Protein AF-A0A383CY43-F1 (afdb_monomer)

Foldseek 3Di:
DPPDDDDPDDDFDWDKDWDDDPQWEIEIEGGQGDDPPDDDDDDDDTHGDPDHDYDYDPDDDRPPPPVQPWDKDKDFLVCVVPDPADLDLQRVQVVPPQKFKQFFPQGRDSGDDQCPSPPTLIFIFGPPFDSLQEFEAESNHTQFDVVRSRRHPDDDGSVQFGMKMWGACDDDPVRVGNGIYIYTYGDDDDPDDDDDDDDDDDDPVNDDDPQDPVNVVVVDQDDPPRDPPPPPDDDDDD

Secondary structure (DSSP, 8-state):
--------SPPSEEEEEEE--TTB-EEEEEEEEE-TT--------PPB-SS--EEEE--------TT---EEEEEEHHHHHHS-S-SSHHHHHTTSTT-EEE--TT---SS-SSSSS-S--PEEE-TT--GGG-EEEETTEE-EEGGGTTEE--PPPGGGEEEEEEEEES--TTSS-SS-EEEEEEPP--SS-----------GGG------HHHHHTT--SSTTSS-----------

Mean predicted aligned error: 14.37 Å

Organism: NCBI:txid408172

Nearest PDB structures (foldseek):
  8p98-assembly1_A  TM=6.845E-01  e=3.145E-03  Bacteroides thetaiotaomicron VPI-5482
  8bmx-assembly1_C  TM=7.333E-01  e=1.279E-02  Bacteroides thetaiotaomicron VPI-5482
  8p97-assembly1_A  TM=6.905E-01  e=1.200E-02  Bacteroides thetaiotaomicron VPI-5482
  8bmx-assembly2_A  TM=7.053E-01  e=1.650E-02  Bacteroides thetaiotaomicron VPI-5482
  6z8u-assembly1_A  TM=6.614E-01  e=1.549E-02  Pseudomonas aeruginosa PAO1

InterPro domains:
  IPR008969 Carboxypeptidase-like, regulatory domain superfamily [SSF49464] (2-66)

pLDDT: mean 73.02, std 14.59, range [26.8, 90.38]

Solvent-accessible surface area (backbone atoms only — not comparable to full-atom values): 15340 Å² total; per-residue (Å²): 129,89,81,82,83,84,86,77,90,74,73,65,44,80,41,70,52,76,47,80,48,96,67,34,25,34,38,38,42,54,80,44,74,41,54,82,93,63,78,84,83,80,89,82,82,78,53,80,31,97,56,96,46,77,48,72,52,88,79,76,79,82,78,73,62,84,83,59,70,50,46,65,50,77,48,46,49,66,55,62,74,73,47,96,61,53,87,47,73,68,58,55,42,59,75,43,87,74,44,46,59,40,42,24,100,88,19,92,58,52,70,58,78,88,64,79,67,58,95,56,31,56,25,40,23,38,95,83,35,49,49,69,27,22,43,39,19,52,74,79,40,78,36,45,33,72,95,56,67,34,32,38,50,87,78,74,61,61,90,51,35,41,38,40,35,40,37,63,40,61,74,58,90,86,51,93,52,87,19,29,40,36,34,37,34,60,56,76,89,63,99,60,93,79,87,87,87,86,87,85,89,84,58,80,90,75,60,83,81,90,79,47,70,71,44,46,78,71,66,54,57,65,56,102,80,68,48,83,77,81,74,82,79,81,83,81,81,131

Structure (mmCIF, N/CA/C/O backbone):
data_AF-A0A383CY43-F1
#
_entry.id   AF-A0A383CY43-F1
#
loop_
_atom_site.group_PDB
_atom_site.id
_atom_site.type_symbol
_atom_site.label_atom_id
_atom_site.label_alt_id
_atom_site.label_comp_id
_atom_site.label_asym_id
_atom_site.label_entity_id
_atom_site.label_seq_id
_atom_site.pdbx_PDB_ins_code
_atom_site.Cartn_x
_atom_site.Cartn_y
_atom_site.Cartn_z
_atom_site.occupancy
_atom_site.B_iso_or_equiv
_atom_site.auth_seq_id
_atom_site.auth_comp_id
_atom_site.auth_asym_id
_atom_site.auth_atom_id
_atom_site.pdbx_PDB_model_num
ATOM 1 N N . GLY A 1 1 ? -28.379 -1.643 28.183 1.00 48.81 1 GLY A N 1
ATOM 2 C CA . GLY A 1 1 ? -28.192 -0.898 26.923 1.00 48.81 1 GLY A CA 1
ATOM 3 C C . GLY A 1 1 ? -27.202 -1.661 26.079 1.00 48.81 1 GLY A C 1
ATOM 4 O O . GLY A 1 1 ? -26.341 -2.302 26.659 1.00 48.81 1 GLY A O 1
ATOM 5 N N . SER A 1 2 ? -27.338 -1.644 24.757 1.00 60.28 2 SER A N 1
ATOM 6 C CA . SER A 1 2 ? -26.561 -2.479 23.827 1.00 60.28 2 SER A CA 1
ATOM 7 C C . SER A 1 2 ? -25.089 -2.078 23.650 1.00 60.28 2 SER A C 1
ATOM 9 O O . SER A 1 2 ? -24.432 -2.664 22.805 1.00 60.28 2 SER A O 1
ATOM 11 N N . GLY A 1 3 ? -24.561 -1.130 24.438 1.00 64.62 3 GLY A N 1
ATOM 12 C CA . GLY A 1 3 ? -23.116 -0.907 24.604 1.00 64.62 3 GLY A CA 1
ATOM 13 C C . GLY A 1 3 ? -22.313 -0.692 23.318 1.00 64.62 3 GLY A C 1
ATOM 14 O O . GLY A 1 3 ? -21.120 -0.961 23.324 1.00 64.62 3 GLY A O 1
ATOM 15 N N . ALA A 1 4 ? -22.947 -0.256 22.228 1.00 75.25 4 ALA A N 1
ATOM 16 C CA . ALA A 1 4 ? -22.281 -0.097 20.945 1.00 75.25 4 ALA A CA 1
ATOM 17 C C . ALA A 1 4 ? -21.373 1.136 20.968 1.00 75.25 4 ALA A C 1
ATOM 19 O O . ALA A 1 4 ? -21.797 2.221 21.375 1.00 75.25 4 ALA A O 1
ATOM 20 N N . TYR A 1 5 ? -20.140 0.958 20.511 1.00 76.94 5 TYR A N 1
ATOM 21 C CA . TYR A 1 5 ? -19.153 2.011 20.339 1.00 76.94 5 TYR A CA 1
ATOM 22 C C . TYR A 1 5 ? -18.580 1.919 18.929 1.00 76.94 5 TYR A C 1
ATOM 24 O O . TYR A 1 5 ? -18.443 0.834 18.371 1.00 76.94 5 TYR A O 1
ATOM 32 N N . GLN A 1 6 ? -18.271 3.073 18.352 1.00 81.81 6 GLN A N 1
ATOM 33 C CA . GLN A 1 6 ? -17.608 3.163 17.064 1.00 81.81 6 GLN A CA 1
ATOM 34 C C . GLN A 1 6 ? -16.583 4.281 17.158 1.00 81.81 6 GLN A C 1
ATOM 36 O O . GLN A 1 6 ? -16.921 5.415 17.498 1.00 81.81 6 GLN A O 1
ATOM 41 N N . ILE A 1 7 ? -15.333 3.937 16.883 1.00 80.44 7 ILE A N 1
ATOM 42 C CA . ILE A 1 7 ? -14.250 4.893 16.711 1.00 80.44 7 ILE A CA 1
ATOM 43 C C . ILE A 1 7 ? -13.897 4.818 15.232 1.00 80.44 7 ILE A C 1
ATOM 45 O O . ILE A 1 7 ? -13.669 3.730 14.709 1.00 80.44 7 ILE A O 1
ATOM 49 N N . ILE A 1 8 ? -13.960 5.954 14.547 1.00 81.69 8 ILE A N 1
ATOM 50 C CA . ILE A 1 8 ? -13.695 6.057 13.110 1.00 81.69 8 ILE A CA 1
ATOM 51 C C . ILE A 1 8 ? -12.410 6.844 12.889 1.00 81.69 8 ILE A C 1
ATOM 53 O O . ILE A 1 8 ? -12.055 7.664 13.735 1.00 81.69 8 ILE A O 1
ATOM 57 N N . ALA A 1 9 ? -11.769 6.618 11.741 1.00 76.06 9 ALA A N 1
ATOM 58 C CA . ALA A 1 9 ? -10.542 7.307 11.339 1.00 76.06 9 ALA A CA 1
ATOM 59 C C . ALA A 1 9 ? -9.405 7.166 12.368 1.00 76.06 9 ALA A C 1
ATOM 61 O O . ALA A 1 9 ? -8.778 8.150 12.748 1.00 76.06 9 ALA A O 1
ATOM 62 N N . LEU A 1 10 ? -9.179 5.936 12.848 1.00 80.81 10 LEU A N 1
ATOM 63 C CA . LEU A 1 10 ? -7.944 5.613 13.557 1.00 80.81 10 LEU A CA 1
ATOM 64 C C . LEU A 1 10 ? -6.810 5.470 12.546 1.00 80.81 10 LEU A C 1
ATOM 66 O O . LEU A 1 10 ? -6.983 4.851 11.495 1.00 80.81 10 LEU A O 1
ATOM 70 N N . GLU A 1 11 ? -5.675 6.047 12.901 1.00 78.62 11 GLU A N 1
ATOM 71 C CA . GLU A 1 11 ? -4.423 5.939 12.166 1.00 78.62 11 GLU A CA 1
ATOM 72 C C . GLU A 1 11 ? -3.886 4.496 12.296 1.00 78.62 11 GLU A C 1
ATOM 74 O O . GLU A 1 11 ? -4.243 3.785 13.242 1.00 78.62 11 GLU A O 1
ATOM 79 N N . PRO A 1 12 ? -3.067 3.992 11.360 1.00 81.50 12 PRO A N 1
ATOM 80 C CA . PRO A 1 12 ? -2.481 2.669 11.522 1.00 81.50 12 PRO A CA 1
ATOM 81 C C . PRO A 1 12 ? -1.462 2.624 12.664 1.00 81.50 12 PRO A C 1
ATOM 83 O O . PRO A 1 12 ? -0.552 3.453 12.744 1.00 81.50 12 PRO A O 1
ATOM 86 N N . GLY A 1 13 ? -1.573 1.624 13.535 1.00 82.31 13 GLY A N 1
ATOM 87 C CA . GLY A 1 13 ? -0.685 1.469 14.683 1.00 82.31 13 GLY A CA 1
ATOM 88 C C . GLY A 1 13 ? -1.209 0.515 15.752 1.00 82.31 13 GLY A C 1
ATOM 89 O O . GLY A 1 13 ? -2.261 -0.108 15.604 1.00 82.31 13 GLY A O 1
ATOM 90 N N . ASP A 1 14 ? -0.457 0.408 16.848 1.00 83.56 14 ASP A N 1
ATOM 91 C CA . ASP A 1 14 ? -0.823 -0.397 18.013 1.00 83.56 14 ASP A CA 1
ATOM 92 C C . ASP A 1 14 ? -1.613 0.428 19.031 1.00 83.56 14 ASP A C 1
ATOM 94 O O . ASP A 1 14 ? -1.118 1.402 19.604 1.00 83.56 14 ASP A O 1
ATOM 98 N N . TYR A 1 15 ? -2.836 -0.010 19.312 1.00 84.19 15 TYR A N 1
ATOM 99 C CA . TYR A 1 15 ? -3.737 0.641 20.252 1.00 84.19 15 TYR A CA 1
ATOM 100 C C . TYR A 1 15 ? -3.996 -0.217 21.490 1.00 84.19 15 TYR A C 1
ATOM 102 O O . TYR A 1 15 ? -4.002 -1.454 21.460 1.00 84.19 15 TYR A O 1
ATOM 110 N N . SER A 1 16 ? -4.278 0.468 22.599 1.00 85.88 16 SER A N 1
ATOM 111 C CA . SER A 1 16 ? -4.900 -0.121 23.778 1.00 85.88 16 SER A CA 1
ATOM 112 C C . SER A 1 16 ? -6.250 0.540 24.044 1.00 85.88 16 SER A C 1
ATOM 114 O O . SER A 1 16 ? -6.405 1.758 23.946 1.00 85.88 16 SER A O 1
ATOM 116 N N . ILE A 1 17 ? -7.255 -0.271 24.369 1.00 86.62 17 ILE A N 1
ATOM 117 C CA . ILE A 1 17 ? -8.602 0.199 24.690 1.00 86.62 17 ILE A CA 1
ATOM 118 C C . ILE A 1 17 ? -8.902 -0.144 26.142 1.00 86.62 17 ILE A C 1
ATOM 120 O O . ILE A 1 17 ? -8.785 -1.295 26.565 1.00 86.62 17 ILE A O 1
ATOM 124 N N . THR A 1 18 ? -9.312 0.867 26.904 1.00 86.88 18 THR A N 1
ATOM 125 C CA . THR A 1 18 ? -9.709 0.721 28.306 1.00 86.88 18 THR A CA 1
ATOM 126 C C . THR A 1 18 ? -11.214 0.905 28.446 1.00 86.88 18 THR A C 1
ATOM 128 O O . THR A 1 18 ? -11.756 1.951 28.097 1.00 86.88 18 THR A O 1
ATOM 131 N N . PHE A 1 19 ? -11.885 -0.102 28.997 1.00 85.06 19 PHE A N 1
ATOM 132 C CA . PHE A 1 19 ? -13.316 -0.099 29.269 1.00 85.06 19 PHE A CA 1
ATOM 133 C C . PHE A 1 19 ? -13.557 0.052 30.770 1.00 85.06 19 PHE A C 1
ATOM 135 O O . PHE A 1 19 ? -13.062 -0.747 31.567 1.00 85.06 19 PHE A O 1
ATOM 142 N N . THR A 1 20 ? -14.344 1.057 31.155 1.00 83.31 20 THR A N 1
ATOM 143 C CA . THR A 1 20 ? -14.709 1.328 32.551 1.00 83.31 20 THR A CA 1
ATOM 144 C C . THR A 1 20 ? -16.218 1.502 32.689 1.00 83.31 20 THR A C 1
ATOM 146 O O . THR A 1 20 ? -16.865 2.178 31.888 1.00 83.31 20 THR A O 1
ATOM 149 N N . LEU A 1 21 ? -16.801 0.881 33.716 1.00 82.69 21 LEU A N 1
ATOM 150 C CA . LEU A 1 21 ? -18.209 1.048 34.065 1.00 82.69 21 LEU A CA 1
ATOM 151 C C . LEU A 1 21 ? -18.375 0.894 35.586 1.00 82.69 21 LEU A C 1
ATOM 153 O O . LEU A 1 21 ? -17.950 -0.126 36.126 1.00 82.69 21 LEU A O 1
ATOM 157 N N . PRO A 1 22 ? -18.991 1.854 36.303 1.00 80.62 22 PRO A N 1
ATOM 158 C CA . PRO A 1 22 ? -19.181 1.732 37.747 1.00 80.62 22 PRO A CA 1
ATOM 159 C C . PRO A 1 22 ? -19.925 0.445 38.137 1.00 80.62 22 PRO A C 1
ATOM 161 O O . PRO A 1 22 ? -20.967 0.126 37.563 1.00 80.62 22 PRO A O 1
ATOM 164 N N . GLY A 1 23 ? -19.397 -0.283 39.127 1.00 80.50 23 GLY A N 1
ATOM 165 C CA . GLY A 1 23 ? -19.910 -1.597 39.549 1.00 80.50 23 GLY A CA 1
ATOM 166 C C . GLY A 1 23 ? -19.381 -2.790 38.736 1.00 80.50 23 GLY A C 1
ATOM 167 O O . GLY A 1 23 ? -19.779 -3.927 38.990 1.00 80.50 23 GLY A O 1
ATOM 168 N N . PHE A 1 24 ? -18.487 -2.545 37.777 1.00 84.31 24 PHE A N 1
ATOM 169 C CA . PHE A 1 24 ? -17.784 -3.555 36.989 1.00 84.31 24 PHE A CA 1
ATOM 170 C C . PHE A 1 24 ? -16.269 -3.354 37.098 1.00 84.31 24 PHE A C 1
ATOM 172 O O . PHE A 1 24 ? -15.799 -2.260 37.412 1.00 84.31 24 PHE A O 1
ATOM 179 N N . ASN A 1 25 ? -15.509 -4.411 36.817 1.00 82.56 25 ASN A N 1
ATOM 180 C CA . ASN A 1 25 ? -14.054 -4.335 36.722 1.00 82.56 25 ASN A CA 1
ATOM 181 C C . ASN A 1 25 ? -13.624 -3.520 35.496 1.00 82.56 25 ASN A C 1
ATOM 183 O O . ASN A 1 25 ? -14.247 -3.607 34.433 1.00 82.56 25 ASN A O 1
ATOM 187 N N . THR A 1 26 ? -12.524 -2.777 35.633 1.00 83.00 26 THR A N 1
ATOM 188 C CA . THR A 1 26 ? -11.862 -2.122 34.499 1.00 83.00 26 THR A CA 1
ATOM 189 C C . THR A 1 26 ? -11.199 -3.186 33.636 1.00 83.00 26 THR A C 1
ATOM 191 O O . THR A 1 26 ? -10.439 -4.014 34.142 1.00 83.00 26 THR A O 1
ATOM 194 N N . LEU A 1 27 ? -11.458 -3.156 32.332 1.00 82.12 27 LEU A N 1
ATOM 195 C CA . LEU A 1 27 ? -10.834 -4.062 31.372 1.00 82.12 27 LEU A CA 1
ATOM 196 C C . LEU A 1 27 ? -9.929 -3.268 30.437 1.00 82.12 27 LEU A C 1
ATOM 198 O O . LEU A 1 27 ? -10.390 -2.343 29.772 1.00 82.12 27 LEU A O 1
ATOM 202 N N . VAL A 1 28 ? -8.655 -3.647 30.375 1.00 84.81 28 VAL A N 1
ATOM 203 C CA . VAL A 1 28 ? -7.687 -3.083 29.430 1.00 84.81 28 VAL A CA 1
ATOM 204 C C . VAL A 1 28 ? -7.364 -4.149 28.391 1.00 84.81 28 VAL A C 1
ATOM 206 O O . VAL A 1 28 ? -6.915 -5.249 28.726 1.00 84.81 28 VAL A O 1
ATOM 209 N N . ARG A 1 29 ? -7.609 -3.824 27.122 1.00 81.31 29 ARG A N 1
ATOM 210 C CA . ARG A 1 29 ? -7.226 -4.644 25.975 1.00 81.31 29 ARG A CA 1
ATOM 211 C C . ARG A 1 29 ? -6.058 -3.971 25.272 1.00 81.31 29 ARG A C 1
ATOM 213 O O . ARG A 1 29 ? -6.214 -2.870 24.758 1.00 81.31 29 ARG A O 1
ATOM 220 N N . GLU A 1 30 ? -4.908 -4.626 25.274 1.00 83.81 30 GLU A N 1
ATOM 221 C CA . GLU A 1 30 ? -3.677 -4.149 24.633 1.00 83.81 30 GLU A CA 1
ATOM 222 C C . GLU A 1 30 ? -3.398 -4.943 23.348 1.00 83.81 30 GLU A C 1
ATOM 224 O O . GLU A 1 30 ? -4.010 -5.990 23.120 1.00 83.81 30 GLU A O 1
ATOM 229 N N . GLY A 1 31 ? -2.474 -4.451 22.517 1.00 78.00 31 GLY A N 1
ATOM 230 C CA . GLY A 1 31 ? -2.017 -5.151 21.310 1.00 78.00 31 GLY A CA 1
ATOM 231 C C . GLY A 1 31 ? -3.047 -5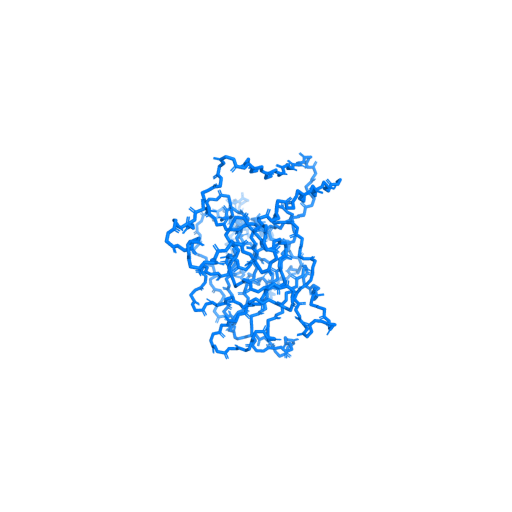.180 20.181 1.00 78.00 31 GLY A C 1
ATOM 232 O O . GLY A 1 31 ? -3.124 -6.158 19.440 1.00 78.00 31 GLY A O 1
ATOM 233 N N . ILE A 1 32 ? -3.888 -4.150 20.079 1.00 79.44 32 ILE A N 1
ATOM 234 C CA . ILE A 1 32 ? -4.835 -4.018 18.973 1.00 79.44 32 ILE A CA 1
ATOM 235 C C . ILE A 1 32 ? -4.104 -3.322 17.829 1.00 79.44 32 ILE A C 1
ATOM 237 O O . ILE A 1 32 ? -4.019 -2.097 17.811 1.00 79.44 32 ILE A O 1
ATOM 241 N N . GLN A 1 33 ? -3.586 -4.109 16.891 1.00 78.12 33 GLN A N 1
ATOM 242 C CA . GLN A 1 33 ? -2.995 -3.581 15.669 1.00 78.12 33 GLN A CA 1
ATOM 243 C C . GLN A 1 33 ? -4.112 -3.158 14.707 1.00 78.12 33 GLN A C 1
ATOM 245 O O . GLN A 1 33 ? -4.947 -3.975 14.310 1.00 78.12 33 GLN A O 1
ATOM 250 N N . ILE A 1 34 ? -4.142 -1.876 14.360 1.00 80.75 34 ILE A N 1
ATOM 251 C CA . ILE A 1 34 ? -5.032 -1.301 13.352 1.00 80.75 34 ILE A CA 1
ATOM 252 C C . ILE A 1 34 ? -4.199 -1.029 12.102 1.00 80.75 34 ILE A C 1
ATOM 254 O O . ILE A 1 34 ? -3.165 -0.377 12.189 1.00 80.75 34 ILE A O 1
ATOM 258 N N . SER A 1 35 ? -4.649 -1.528 10.953 1.00 77.44 35 SER A N 1
ATOM 259 C CA . SER A 1 35 ? -4.054 -1.249 9.639 1.00 77.44 35 SER A CA 1
ATOM 260 C C . SER A 1 35 ? -4.931 -0.283 8.844 1.00 77.44 35 SER A C 1
ATOM 262 O O . SER A 1 35 ? -6.137 -0.183 9.098 1.00 77.44 35 SER A O 1
ATOM 264 N N . GLY A 1 36 ? -4.349 0.402 7.857 1.00 68.94 36 GLY A N 1
ATOM 265 C CA . GLY A 1 36 ? -5.060 1.364 7.012 1.00 68.94 36 GLY A CA 1
ATOM 266 C C . GLY A 1 36 ? -6.315 0.772 6.363 1.00 68.94 36 GLY A C 1
ATOM 267 O O . GLY A 1 36 ? -6.235 -0.167 5.579 1.00 68.94 36 GLY A O 1
ATOM 268 N N . GLY A 1 37 ? -7.489 1.322 6.691 1.00 63.97 37 GLY A N 1
ATOM 269 C CA . GLY A 1 37 ? -8.777 0.891 6.127 1.00 63.97 37 GLY A CA 1
ATOM 270 C C . GLY A 1 37 ? -9.410 -0.354 6.768 1.00 63.97 37 GLY A C 1
ATOM 271 O O . GLY A 1 37 ? -10.504 -0.746 6.360 1.00 63.97 37 GLY A O 1
ATOM 272 N N . ALA A 1 38 ? -8.788 -0.959 7.786 1.00 65.88 38 ALA A N 1
ATOM 273 C CA . ALA A 1 38 ? -9.348 -2.110 8.493 1.00 65.88 38 ALA A CA 1
ATOM 274 C C . ALA A 1 38 ? -10.374 -1.693 9.566 1.00 65.88 38 ALA A C 1
ATOM 276 O O . ALA A 1 38 ? -10.190 -0.714 10.288 1.00 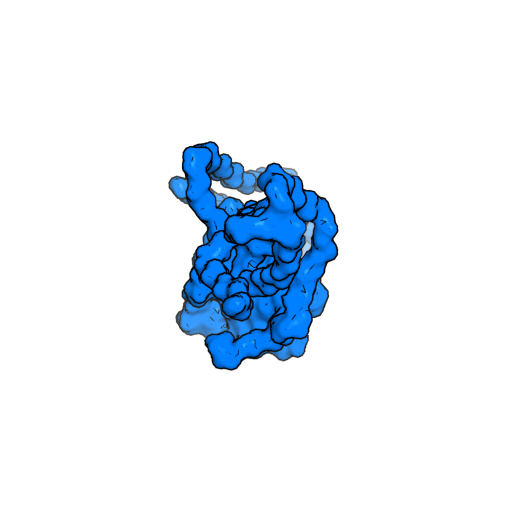65.88 38 ALA A O 1
ATOM 277 N N . THR A 1 39 ? -11.448 -2.475 9.720 1.00 69.94 39 THR A N 1
ATOM 278 C CA . THR A 1 39 ? -12.394 -2.335 10.840 1.00 69.94 39 THR A CA 1
ATOM 279 C C . THR A 1 39 ? -12.146 -3.443 11.858 1.00 69.94 39 THR A C 1
ATOM 281 O O . THR A 1 39 ? -12.385 -4.615 11.586 1.00 69.94 39 THR A O 1
ATOM 284 N N . ALA A 1 40 ? -11.689 -3.082 13.058 1.00 71.69 40 ALA A N 1
ATOM 285 C CA . ALA A 1 40 ? -11.516 -4.035 14.149 1.00 71.69 40 ALA A CA 1
ATOM 286 C C . ALA A 1 40 ? -12.787 -4.112 15.008 1.00 71.69 40 ALA A C 1
ATOM 288 O O . ALA A 1 40 ? -13.086 -3.207 15.788 1.00 71.69 40 ALA A O 1
ATOM 289 N N . ASN A 1 41 ? -13.519 -5.222 14.903 1.00 77.38 41 ASN A N 1
ATOM 290 C CA . ASN A 1 41 ? -14.638 -5.505 15.799 1.00 77.38 41 ASN A CA 1
ATOM 291 C C . ASN A 1 41 ? -14.119 -6.107 17.107 1.00 77.38 41 ASN A C 1
ATOM 293 O O . ASN A 1 41 ? -13.469 -7.153 17.125 1.00 77.38 41 ASN A O 1
ATOM 297 N N . ILE A 1 42 ? -14.394 -5.433 18.220 1.00 75.56 42 ILE A N 1
ATOM 298 C CA . ILE A 1 42 ? -13.930 -5.844 19.541 1.00 75.56 42 ILE A CA 1
ATOM 299 C C . ILE A 1 42 ? -15.159 -6.081 20.411 1.00 75.56 42 ILE A C 1
ATOM 301 O O . ILE A 1 42 ? -15.782 -5.155 20.915 1.00 75.56 42 ILE A O 1
ATOM 305 N N . ASP A 1 43 ? -15.507 -7.341 20.627 1.00 78.06 43 ASP A N 1
ATOM 306 C CA . ASP A 1 43 ? -16.529 -7.686 21.609 1.00 78.06 43 ASP A CA 1
ATOM 307 C C . ASP A 1 43 ? -15.879 -7.839 22.987 1.00 78.06 43 ASP A C 1
ATOM 309 O O . ASP A 1 43 ? -14.866 -8.530 23.144 1.00 78.06 43 ASP A O 1
ATOM 313 N N . ILE A 1 44 ? -16.451 -7.175 23.994 1.00 75.50 44 ILE A N 1
ATOM 314 C CA . ILE A 1 44 ? -15.989 -7.253 25.383 1.00 75.50 44 ILE A CA 1
ATOM 315 C C . ILE A 1 44 ? -17.143 -7.542 26.332 1.00 75.50 44 ILE A C 1
ATOM 317 O O . ILE A 1 44 ? -18.253 -7.031 26.183 1.00 75.50 44 ILE A O 1
ATOM 321 N N . GLN A 1 45 ? -16.852 -8.345 27.353 1.00 78.19 45 GLN A N 1
ATOM 322 C CA . GLN A 1 45 ? -17.771 -8.634 28.441 1.00 78.19 45 GLN A CA 1
ATOM 323 C C . GLN A 1 45 ? -17.133 -8.197 29.757 1.00 78.19 45 GLN A C 1
ATOM 325 O O . GLN A 1 45 ? -16.139 -8.770 30.198 1.00 78.19 45 GLN A O 1
ATOM 330 N N . LEU A 1 46 ? -17.698 -7.158 30.374 1.00 78.44 46 LEU A N 1
ATOM 331 C CA . LEU A 1 46 ? -17.229 -6.671 31.667 1.00 78.44 46 LEU A CA 1
ATOM 332 C C . LEU A 1 46 ? -17.713 -7.601 32.785 1.00 78.44 46 LEU A C 1
ATOM 334 O O . LEU A 1 46 ? -18.907 -7.885 32.901 1.00 78.44 46 LEU A O 1
ATOM 338 N N . GLY A 1 47 ? -16.783 -8.057 33.623 1.00 76.38 47 GLY A N 1
ATOM 339 C CA . GLY A 1 47 ? -17.099 -8.787 34.848 1.00 76.38 47 GLY A CA 1
ATOM 340 C C . GLY A 1 47 ? -17.617 -7.842 35.932 1.00 76.38 47 GLY A C 1
ATOM 341 O O . GLY A 1 47 ? -17.091 -6.743 36.101 1.00 76.38 47 GLY A O 1
ATOM 342 N N . VAL A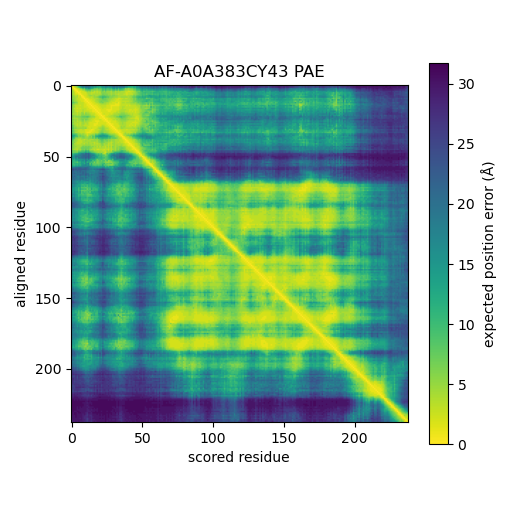 1 48 ? -18.647 -8.259 36.671 1.00 77.75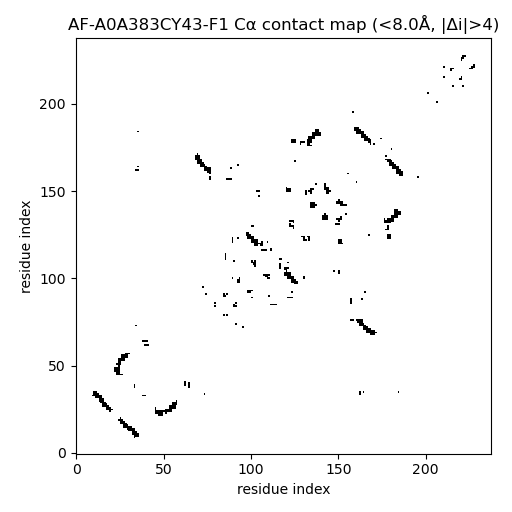 48 VAL A N 1
ATOM 343 C CA . VAL A 1 48 ? -19.143 -7.512 37.839 1.00 77.75 48 VAL A CA 1
ATOM 344 C C . VAL A 1 48 ? -18.095 -7.591 38.948 1.00 77.75 48 VAL A C 1
ATOM 346 O O . VAL A 1 48 ? -17.659 -8.686 39.300 1.00 77.75 48 VAL A O 1
ATOM 349 N N . GLY A 1 49 ? -17.711 -6.442 39.500 1.00 66.62 49 GLY A N 1
ATOM 350 C CA . GLY A 1 49 ? -16.627 -6.326 40.471 1.00 66.62 49 GLY A CA 1
ATOM 351 C C . GLY A 1 49 ? -17.011 -5.446 41.649 1.00 66.62 49 GLY A C 1
ATOM 352 O O . GLY A 1 49 ? -17.552 -4.358 41.465 1.00 66.62 49 GLY A O 1
ATOM 353 N N . SER A 1 50 ? -16.753 -5.913 42.872 1.00 59.03 50 SER A N 1
ATOM 354 C CA . SER A 1 50 ? -17.019 -5.150 44.102 1.00 59.03 50 SER A CA 1
ATOM 355 C C . SER A 1 50 ? -15.857 -4.243 44.530 1.00 59.03 50 SER A C 1
ATOM 357 O O . SER A 1 50 ? -16.008 -3.475 45.477 1.00 59.03 50 SER A O 1
ATOM 359 N N . VAL A 1 51 ? -14.699 -4.357 43.875 1.00 58.22 51 VAL A N 1
ATOM 360 C CA . VAL A 1 51 ? -13.451 -3.626 44.149 1.00 58.22 51 VAL A CA 1
ATOM 361 C C . VAL A 1 51 ? -12.830 -3.260 42.798 1.00 58.22 51 VAL A C 1
ATOM 363 O O . VAL A 1 51 ? -12.948 -4.049 41.866 1.00 58.22 51 VAL A O 1
ATOM 366 N N . GLU A 1 52 ? -12.211 -2.079 42.677 1.00 57.47 52 GLU A N 1
ATOM 367 C CA . GLU A 1 52 ? -11.485 -1.651 41.469 1.00 57.47 52 GLU A CA 1
ATOM 368 C C . GLU A 1 52 ? -10.313 -2.604 41.181 1.00 57.47 52 GLU A C 1
ATOM 370 O O . GLU A 1 52 ? -9.194 -2.402 41.648 1.00 57.47 52 GLU A O 1
ATOM 375 N N . GLU A 1 53 ? -10.573 -3.676 40.439 1.00 57.00 53 GLU A N 1
ATOM 376 C CA . GLU A 1 53 ? -9.555 -4.589 39.936 1.00 57.00 53 GLU A CA 1
ATOM 377 C C . GLU A 1 53 ? -9.437 -4.397 38.421 1.00 57.00 53 GLU A C 1
ATOM 379 O O . GLU A 1 53 ? -10.422 -4.496 37.683 1.00 57.00 53 GLU A O 1
ATOM 384 N N . THR A 1 54 ? -8.229 -4.066 37.961 1.00 59.53 54 THR A N 1
ATOM 385 C CA . THR A 1 54 ? -7.922 -3.899 36.538 1.00 59.53 54 THR A CA 1
ATOM 386 C C . THR A 1 54 ? -7.493 -5.240 35.964 1.00 59.53 54 THR A C 1
ATOM 388 O O . THR A 1 54 ? -6.475 -5.797 36.375 1.00 59.53 54 THR A O 1
ATOM 391 N N . VAL A 1 55 ? -8.249 -5.746 34.992 1.00 63.56 55 VAL A N 1
ATOM 392 C CA . VAL A 1 55 ? -7.902 -6.963 34.255 1.00 63.56 55 VAL A CA 1
ATOM 393 C C . VAL A 1 55 ? -7.288 -6.565 32.916 1.00 63.56 55 VAL A C 1
ATOM 395 O O . VAL A 1 55 ? -7.983 -6.052 32.038 1.00 63.56 55 VAL A O 1
ATOM 398 N N . THR A 1 56 ? -5.988 -6.816 32.757 1.00 62.56 56 THR A N 1
ATOM 399 C CA . THR A 1 56 ? -5.285 -6.671 31.474 1.00 62.56 56 THR A CA 1
ATOM 400 C C . THR A 1 56 ? -5.291 -8.006 30.738 1.00 62.56 56 THR A C 1
ATOM 402 O O . THR A 1 56 ? -4.798 -9.008 31.258 1.00 62.56 56 THR A O 1
ATOM 405 N N . VAL A 1 57 ? -5.842 -8.032 29.524 1.00 58.25 57 VAL A N 1
ATOM 406 C CA . VAL A 1 57 ? -5.824 -9.221 28.659 1.00 58.25 57 VAL A CA 1
ATOM 407 C C . VAL A 1 57 ? -4.698 -9.060 27.640 1.00 58.25 57 VAL A C 1
ATOM 409 O O . VAL A 1 57 ? -4.856 -8.345 26.656 1.00 58.25 57 VAL A O 1
ATOM 412 N N . SER A 1 58 ? -3.561 -9.721 27.876 1.00 52.12 58 SER A N 1
ATOM 413 C CA . SER A 1 58 ? -2.339 -9.615 27.056 1.00 52.12 58 SER A CA 1
ATOM 414 C C . SER A 1 58 ? -2.186 -10.708 25.987 1.00 52.12 58 SER A C 1
ATOM 416 O O . SER A 1 58 ? -1.098 -10.925 25.461 1.00 52.12 58 SER A O 1
ATOM 418 N N . GLY A 1 59 ? -3.258 -11.423 25.645 1.00 48.16 59 GLY A N 1
ATOM 419 C CA . GLY A 1 59 ? -3.188 -12.485 24.644 1.00 48.16 59 GLY A CA 1
ATOM 420 C C . GLY A 1 59 ? -4.557 -12.849 24.100 1.00 48.16 59 GLY A C 1
ATOM 421 O O . GLY A 1 59 ? -5.281 -13.631 24.709 1.00 48.16 59 GLY A O 1
ATOM 422 N N . ALA A 1 60 ? -4.908 -12.304 22.941 1.00 50.84 60 ALA A N 1
ATOM 423 C CA . ALA A 1 60 ? -6.036 -12.780 22.155 1.00 50.84 60 ALA A CA 1
ATOM 424 C C . ALA A 1 60 ? -5.576 -13.010 20.714 1.00 50.84 60 ALA A C 1
ATOM 426 O O . ALA A 1 60 ? -4.812 -12.216 20.171 1.00 50.84 60 ALA A O 1
ATOM 427 N N . ALA A 1 61 ? -6.030 -14.119 20.124 1.00 42.81 61 ALA A N 1
ATOM 428 C CA . ALA A 1 61 ? -5.840 -14.411 18.709 1.00 42.81 61 ALA A CA 1
ATOM 429 C C . ALA A 1 61 ? -6.338 -13.226 17.861 1.00 42.81 61 ALA A C 1
ATOM 431 O O . ALA A 1 61 ? -7.337 -12.609 18.252 1.00 42.81 61 ALA A O 1
ATOM 432 N N . PRO A 1 62 ? -5.669 -12.902 16.738 1.00 48.53 62 PRO A N 1
ATOM 433 C CA . PRO A 1 62 ? -6.081 -11.800 15.879 1.00 48.53 62 PRO A CA 1
ATOM 434 C C . PRO A 1 62 ? -7.559 -11.977 15.533 1.00 48.53 62 PRO A C 1
ATOM 436 O O . PRO A 1 62 ? -7.975 -13.062 15.115 1.00 48.53 62 PRO A O 1
ATOM 439 N N . THR A 1 63 ? -8.367 -10.941 15.766 1.00 48.91 63 THR A N 1
ATOM 440 C CA . THR A 1 63 ? -9.769 -10.956 15.356 1.00 48.91 63 THR A CA 1
ATOM 441 C C . THR A 1 63 ? -9.778 -10.876 13.835 1.00 48.91 63 THR A C 1
ATOM 443 O O . THR A 1 63 ? -9.761 -9.791 13.266 1.00 48.91 63 THR A O 1
ATOM 446 N N . ILE A 1 64 ? -9.716 -12.027 13.168 1.00 45.06 64 ILE A N 1
ATOM 447 C CA . ILE A 1 64 ? -9.878 -12.099 11.719 1.00 45.06 64 ILE A CA 1
ATOM 448 C C . ILE A 1 64 ? -11.292 -11.601 11.425 1.00 45.06 64 ILE A C 1
ATOM 450 O O . ILE A 1 64 ? -12.271 -12.191 11.892 1.00 45.06 64 ILE A O 1
ATOM 454 N N . ASP A 1 65 ? -11.392 -10.501 10.685 1.00 48.94 65 ASP A N 1
ATOM 455 C CA . ASP A 1 65 ? -12.666 -9.993 10.203 1.00 48.94 65 ASP A CA 1
ATOM 456 C C . ASP A 1 65 ? -13.221 -10.956 9.143 1.00 48.94 65 ASP A C 1
ATOM 458 O O . ASP A 1 65 ? -12.871 -10.911 7.970 1.00 48.94 65 ASP A O 1
ATOM 462 N N . VAL A 1 66 ? -14.081 -11.877 9.580 1.00 51.09 66 VAL A N 1
ATOM 463 C CA . VAL A 1 66 ? -14.790 -12.836 8.716 1.00 51.09 66 VAL A CA 1
ATOM 464 C C . VAL A 1 66 ? -15.957 -12.209 7.944 1.00 51.09 66 VAL A C 1
ATOM 466 O O . VAL A 1 66 ? -16.609 -12.910 7.170 1.00 51.09 66 VAL A O 1
ATOM 469 N N . GLN A 1 67 ? -16.262 -10.922 8.149 1.00 54.59 67 GLN A N 1
ATOM 470 C CA . GLN A 1 67 ? -17.306 -10.219 7.396 1.00 54.59 67 GLN A CA 1
ATOM 471 C C . GLN A 1 67 ? -16.755 -9.517 6.156 1.00 54.59 67 GLN A C 1
ATOM 473 O O . GLN A 1 67 ? -17.524 -9.230 5.235 1.00 54.59 67 GLN A O 1
ATOM 478 N N . ASN A 1 68 ? -15.445 -9.273 6.106 1.00 63.12 68 ASN A N 1
ATOM 479 C CA . ASN A 1 68 ? -14.826 -8.624 4.968 1.00 63.12 68 ASN A CA 1
ATOM 480 C C . ASN A 1 68 ? -14.554 -9.643 3.853 1.00 63.12 68 ASN A C 1
ATOM 482 O O . ASN A 1 68 ? -13.816 -10.611 4.021 1.00 63.12 68 ASN A O 1
ATOM 486 N N . ILE A 1 69 ? -15.210 -9.448 2.709 1.00 72.38 69 ILE A N 1
ATOM 487 C CA . ILE A 1 69 ? -15.047 -10.293 1.514 1.00 72.38 69 ILE A CA 1
ATOM 488 C C . ILE A 1 69 ? -13.831 -9.820 0.692 1.00 72.38 69 ILE A C 1
ATOM 490 O O . ILE A 1 69 ? -13.375 -10.526 -0.211 1.00 72.38 69 ILE A O 1
ATOM 494 N N . VAL A 1 70 ? -13.297 -8.636 1.018 1.00 79.00 70 VAL A N 1
ATOM 495 C CA . VAL A 1 70 ? -12.106 -8.070 0.388 1.00 79.00 70 VAL A CA 1
ATOM 496 C C . VAL A 1 70 ? -10.885 -8.905 0.776 1.00 79.00 70 VAL A C 1
ATOM 498 O O . VAL A 1 70 ? -10.597 -9.078 1.958 1.00 79.00 70 VAL A O 1
ATOM 501 N N . GLN A 1 71 ? -10.160 -9.420 -0.218 1.00 83.62 71 GLN A N 1
ATOM 502 C CA . GLN A 1 71 ? -8.820 -9.957 0.010 1.00 83.62 71 GLN A CA 1
ATOM 503 C C . GLN A 1 71 ? -7.843 -8.796 -0.076 1.00 83.62 71 GLN A C 1
ATOM 505 O O . GLN A 1 71 ? -7.682 -8.194 -1.142 1.00 83.62 71 GLN A O 1
ATOM 510 N N . SER A 1 72 ? -7.240 -8.498 1.068 1.00 86.50 72 SER A N 1
ATOM 511 C CA . SER A 1 72 ? -6.284 -7.420 1.241 1.00 86.50 72 SER A CA 1
ATOM 512 C C . SER A 1 72 ? -5.007 -7.968 1.861 1.00 86.50 72 SER A C 1
ATOM 514 O O . SER A 1 72 ? -5.060 -8.879 2.689 1.00 86.50 72 SER A O 1
ATOM 516 N N . GLU A 1 73 ? -3.868 -7.428 1.454 1.00 88.44 73 GLU A N 1
ATOM 517 C CA . GLU A 1 73 ? -2.575 -7.680 2.083 1.00 88.44 73 GLU A CA 1
ATOM 518 C C . GLU A 1 73 ? -1.930 -6.340 2.426 1.00 88.44 73 GLU A C 1
ATOM 520 O O . GLU A 1 73 ? -1.798 -5.469 1.565 1.00 88.44 73 GLU A O 1
ATOM 525 N N . THR A 1 74 ? -1.515 -6.186 3.683 1.00 88.69 74 THR A N 1
ATOM 526 C CA . THR A 1 74 ? -0.850 -4.974 4.169 1.00 88.69 74 THR A CA 1
ATOM 527 C C . THR A 1 74 ? 0.626 -5.259 4.372 1.00 88.69 74 THR A C 1
ATOM 529 O O . THR A 1 74 ? 1.007 -6.073 5.214 1.00 88.69 74 THR A O 1
ATOM 532 N N . LEU A 1 75 ? 1.470 -4.561 3.621 1.00 87.94 75 LEU A N 1
ATOM 533 C CA . LEU A 1 75 ? 2.916 -4.627 3.768 1.00 87.94 75 LEU A CA 1
ATOM 534 C C . LEU A 1 75 ? 3.417 -3.373 4.487 1.00 87.94 75 LEU A C 1
ATOM 536 O O . LEU A 1 75 ? 3.168 -2.248 4.055 1.00 87.94 75 LEU A O 1
ATOM 540 N N . THR A 1 76 ? 4.123 -3.562 5.598 1.00 87.06 76 THR A N 1
ATOM 541 C CA . THR A 1 76 ? 4.651 -2.463 6.416 1.00 87.06 76 THR A CA 1
ATOM 542 C C . THR A 1 76 ? 6.022 -2.008 5.922 1.00 87.06 76 THR A C 1
ATOM 544 O O . THR A 1 76 ? 6.749 -2.753 5.257 1.00 87.06 76 THR A O 1
ATOM 547 N N . SER A 1 77 ? 6.428 -0.795 6.302 1.00 80.38 77 SER A N 1
ATOM 548 C CA . SER A 1 77 ? 7.763 -0.277 5.983 1.00 80.38 77 SER A CA 1
ATOM 549 C C . SER A 1 77 ? 8.912 -1.149 6.515 1.00 80.38 77 SER A C 1
ATOM 551 O O . SER A 1 77 ? 10.002 -1.119 5.958 1.00 80.38 77 SER A O 1
ATOM 553 N N . GLU A 1 78 ? 8.692 -1.955 7.558 1.00 82.31 78 GLU A N 1
ATOM 554 C CA . GLU A 1 78 ? 9.704 -2.885 8.089 1.00 82.31 78 GLU A CA 1
ATOM 555 C C . GLU A 1 78 ? 10.113 -3.944 7.051 1.00 82.31 78 GLU A C 1
ATOM 557 O O . GLU A 1 78 ? 11.284 -4.307 6.939 1.00 82.31 78 GLU A O 1
ATOM 562 N N . ILE A 1 79 ? 9.169 -4.393 6.217 1.00 79.44 79 ILE A N 1
ATOM 563 C CA . ILE A 1 79 ? 9.446 -5.370 5.158 1.00 79.44 79 ILE A CA 1
ATOM 564 C C . ILE A 1 79 ? 10.427 -4.788 4.124 1.00 79.44 79 ILE A C 1
ATOM 566 O O . ILE A 1 79 ? 11.292 -5.519 3.635 1.00 79.44 79 ILE A O 1
ATOM 570 N N . PHE A 1 80 ? 10.365 -3.478 3.846 1.00 74.81 80 PHE A N 1
ATOM 571 C CA . PHE A 1 80 ? 11.349 -2.788 2.997 1.00 74.81 80 PHE A CA 1
ATOM 572 C C . PHE A 1 80 ? 12.754 -2.765 3.602 1.00 74.81 80 PHE A C 1
ATOM 574 O O . PHE A 1 80 ? 13.734 -2.781 2.860 1.00 74.81 80 PHE A O 1
ATOM 581 N N . GLU A 1 81 ? 12.873 -2.709 4.928 1.00 75.06 81 GLU A N 1
ATOM 582 C CA . GLU A 1 81 ? 14.175 -2.671 5.602 1.00 75.06 81 GLU A CA 1
ATOM 583 C C . GLU A 1 81 ? 14.860 -4.043 5.606 1.00 75.06 81 GLU A C 1
ATOM 585 O O . GLU A 1 81 ? 16.089 -4.130 5.552 1.00 75.06 81 GLU A O 1
ATOM 590 N N . ILE A 1 82 ? 14.071 -5.119 5.644 1.00 81.88 82 ILE A N 1
ATOM 591 C CA . ILE A 1 82 ? 14.581 -6.491 5.733 1.00 81.88 82 ILE A CA 1
ATOM 592 C C . ILE A 1 82 ? 14.849 -7.086 4.346 1.00 81.88 82 ILE A C 1
ATOM 594 O O . ILE A 1 82 ? 15.808 -7.848 4.175 1.00 81.88 82 ILE A O 1
ATOM 598 N N . LEU A 1 83 ? 14.010 -6.783 3.350 1.00 76.94 83 LEU A N 1
ATOM 599 C CA . LEU A 1 83 ? 14.102 -7.408 2.034 1.00 76.94 83 LEU A CA 1
ATOM 600 C C . LEU A 1 83 ? 14.975 -6.594 1.066 1.00 76.94 83 LEU A C 1
ATOM 602 O O . LEU A 1 83 ? 14.654 -5.446 0.760 1.00 76.94 83 LEU A O 1
ATOM 606 N N . PRO A 1 84 ? 16.028 -7.196 0.475 1.00 67.06 84 PRO A N 1
ATOM 607 C CA . PRO A 1 84 ? 16.863 -6.540 -0.526 1.00 67.06 84 PRO A CA 1
ATOM 608 C C . PRO A 1 84 ? 16.170 -6.551 -1.900 1.00 67.06 84 PRO A C 1
ATOM 610 O O . PRO A 1 84 ? 16.612 -7.223 -2.832 1.00 67.06 84 PRO A O 1
ATOM 613 N N . THR A 1 85 ? 15.048 -5.846 -2.016 1.00 67.44 85 THR A N 1
ATOM 614 C CA . THR A 1 85 ? 14.278 -5.706 -3.262 1.00 67.44 85 THR A CA 1
ATOM 615 C C . THR A 1 85 ? 14.465 -4.310 -3.855 1.00 67.44 85 THR A C 1
ATOM 617 O O . THR A 1 85 ? 15.046 -3.422 -3.226 1.00 67.44 85 THR A O 1
ATOM 620 N N . ALA A 1 86 ? 14.001 -4.105 -5.090 1.00 66.75 86 ALA A N 1
ATOM 621 C CA . ALA A 1 86 ? 13.841 -2.752 -5.615 1.00 66.75 86 ALA A CA 1
ATOM 622 C C . ALA A 1 86 ? 12.886 -1.980 -4.690 1.00 66.75 86 ALA A C 1
ATOM 624 O O . ALA A 1 86 ? 11.883 -2.537 -4.266 1.00 66.75 86 ALA A O 1
ATOM 625 N N . ARG A 1 87 ? 13.197 -0.739 -4.312 1.00 71.25 87 ARG A N 1
ATOM 626 C CA . ARG A 1 87 ? 12.438 0.001 -3.288 1.00 71.25 87 ARG A CA 1
ATOM 627 C C . ARG A 1 87 ? 11.224 0.732 -3.883 1.00 71.25 87 ARG A C 1
ATOM 629 O O . ARG A 1 87 ? 11.189 1.955 -3.888 1.00 71.25 87 ARG A O 1
ATOM 636 N N . GLY A 1 88 ? 10.270 -0.024 -4.425 1.00 75.88 88 GLY A N 1
ATOM 637 C CA . GLY A 1 88 ? 9.026 0.482 -5.010 1.00 75.88 88 GLY A CA 1
ATOM 638 C C . GLY A 1 88 ? 7.799 -0.274 -4.496 1.00 75.88 88 GLY A C 1
ATOM 639 O O . GLY A 1 88 ? 7.908 -1.379 -3.967 1.00 75.88 88 GLY A O 1
ATOM 640 N N . TYR A 1 89 ? 6.612 0.316 -4.637 1.00 80.06 89 TYR A N 1
ATOM 641 C CA . TYR A 1 89 ? 5.355 -0.374 -4.314 1.00 80.06 89 TYR A CA 1
ATOM 642 C C . TYR A 1 89 ? 5.122 -1.582 -5.235 1.00 80.06 89 TYR A C 1
ATOM 644 O O . TYR A 1 89 ? 4.575 -2.607 -4.848 1.00 80.06 89 TYR A O 1
ATOM 652 N N . ASP A 1 90 ? 5.575 -1.489 -6.477 1.00 81.31 90 ASP A N 1
ATOM 653 C CA . ASP A 1 90 ? 5.399 -2.506 -7.497 1.00 81.31 90 ASP A CA 1
ATOM 654 C C . ASP A 1 90 ? 6.208 -3.775 -7.200 1.00 81.31 90 ASP A C 1
ATOM 656 O O . ASP A 1 90 ? 5.685 -4.885 -7.294 1.00 81.31 90 ASP A O 1
ATOM 660 N N . SER A 1 91 ? 7.459 -3.636 -6.765 1.00 80.62 91 SER A N 1
ATOM 661 C CA . SER A 1 91 ? 8.307 -4.769 -6.374 1.00 80.62 91 SER A CA 1
ATOM 662 C C . SER A 1 91 ? 7.788 -5.496 -5.131 1.00 80.62 91 SER A C 1
ATOM 664 O O . SER A 1 91 ? 7.866 -6.722 -5.059 1.00 80.62 91 SER A O 1
ATOM 666 N N . MET A 1 92 ? 7.229 -4.755 -4.175 1.00 81.75 92 MET A N 1
ATOM 667 C CA . MET A 1 92 ? 6.557 -5.297 -2.999 1.00 81.75 92 MET A CA 1
ATOM 668 C C . MET A 1 92 ? 5.336 -6.124 -3.370 1.00 81.75 92 MET A C 1
ATOM 670 O O . MET A 1 92 ? 5.101 -7.187 -2.797 1.00 81.75 92 MET A O 1
ATOM 674 N N . ALA A 1 93 ? 4.590 -5.657 -4.364 1.00 85.75 93 ALA A N 1
ATOM 675 C CA . ALA A 1 93 ? 3.423 -6.350 -4.864 1.00 85.75 93 ALA A CA 1
ATOM 676 C C . ALA A 1 93 ? 3.771 -7.785 -5.327 1.00 85.75 93 ALA A C 1
ATOM 678 O O . ALA A 1 93 ? 2.967 -8.696 -5.166 1.00 85.75 93 ALA A O 1
ATOM 679 N N . LEU A 1 94 ? 4.994 -8.046 -5.812 1.00 86.12 94 LEU A N 1
ATOM 680 C CA . LEU A 1 94 ? 5.438 -9.400 -6.197 1.00 86.12 94 LEU A CA 1
ATOM 681 C C . LEU A 1 94 ? 5.530 -10.396 -5.030 1.00 86.12 94 LEU A C 1
ATOM 683 O O . LEU A 1 94 ? 5.648 -11.598 -5.272 1.00 86.12 94 LEU A O 1
ATOM 687 N N . LEU A 1 95 ? 5.497 -9.927 -3.778 1.00 86.00 95 LEU A N 1
ATOM 688 C CA . LEU A 1 95 ? 5.410 -10.798 -2.602 1.00 86.00 95 LEU A CA 1
ATOM 689 C C . LEU A 1 95 ? 4.018 -11.427 -2.467 1.00 86.00 95 LEU A C 1
ATOM 691 O O . LEU A 1 95 ? 3.882 -12.491 -1.862 1.00 86.00 95 LEU A O 1
ATOM 695 N N . ILE A 1 96 ? 2.998 -10.797 -3.055 1.00 87.12 96 ILE A N 1
ATOM 696 C CA . ILE A 1 96 ? 1.631 -11.305 -3.081 1.00 87.12 96 ILE A CA 1
ATOM 697 C C . ILE A 1 96 ? 1.509 -12.311 -4.238 1.00 87.12 96 ILE A C 1
ATOM 699 O O . ILE A 1 96 ? 1.819 -11.990 -5.392 1.00 87.12 96 ILE A O 1
ATOM 703 N N . PRO A 1 97 ? 1.054 -13.548 -3.971 1.00 87.38 97 PRO A N 1
ATOM 704 C CA . PRO A 1 97 ? 0.917 -14.566 -5.004 1.00 87.38 97 PRO A CA 1
ATOM 705 C C . PRO A 1 97 ? 0.032 -14.114 -6.173 1.00 87.38 97 PRO A C 1
ATOM 707 O O . PRO A 1 97 ? -0.998 -13.479 -5.979 1.00 87.38 97 PRO A O 1
ATOM 710 N N . ALA A 1 98 ? 0.412 -14.508 -7.392 1.00 87.06 98 ALA A N 1
ATOM 711 C CA . ALA A 1 98 ? -0.288 -14.194 -8.646 1.00 87.06 98 ALA A CA 1
ATOM 712 C C . ALA A 1 98 ? -0.311 -12.708 -9.063 1.00 87.06 98 ALA A C 1
ATOM 714 O O . ALA A 1 98 ? -0.879 -12.398 -10.115 1.00 87.06 98 ALA A O 1
ATOM 715 N N . MET A 1 99 ? 0.344 -11.818 -8.313 1.00 88.62 99 MET A N 1
ATOM 716 C CA . MET A 1 99 ? 0.598 -10.443 -8.731 1.00 88.62 99 MET A CA 1
ATOM 717 C C . MET A 1 99 ? 1.587 -10.405 -9.904 1.00 88.62 99 MET A C 1
ATOM 719 O O . MET A 1 99 ? 2.595 -11.113 -9.914 1.00 88.62 99 MET A O 1
ATOM 723 N N . ASN A 1 100 ? 1.313 -9.557 -10.891 1.00 87.81 100 ASN A N 1
ATOM 724 C CA . ASN A 1 100 ? 2.187 -9.290 -12.028 1.00 87.81 100 ASN A CA 1
ATOM 725 C C . ASN A 1 100 ? 2.370 -7.780 -12.204 1.00 87.81 100 ASN A C 1
ATOM 727 O O . ASN A 1 100 ? 1.422 -7.014 -12.027 1.00 87.81 100 ASN A O 1
ATOM 731 N N . ILE A 1 101 ? 3.570 -7.369 -12.618 1.00 84.31 101 ILE A N 1
ATOM 732 C CA . ILE A 1 101 ? 3.881 -5.978 -12.959 1.00 84.31 101 ILE A CA 1
ATOM 733 C C . ILE A 1 101 ? 3.993 -5.835 -14.480 1.00 84.31 101 ILE A C 1
ATOM 735 O O . ILE A 1 101 ? 4.660 -6.627 -15.154 1.00 84.31 101 ILE A O 1
ATOM 739 N N . GLN A 1 102 ? 3.380 -4.791 -15.021 1.00 78.69 102 GLN A N 1
ATOM 740 C CA . GLN A 1 102 ? 3.494 -4.377 -16.414 1.00 78.69 102 GLN A CA 1
ATOM 741 C C . GLN A 1 102 ? 4.148 -2.990 -16.469 1.00 78.69 102 GLN A C 1
ATOM 743 O O . GLN A 1 102 ? 3.787 -2.096 -15.704 1.00 78.69 102 GLN A O 1
ATOM 748 N N . GLY A 1 103 ? 5.102 -2.800 -17.383 1.00 73.31 103 GLY A N 1
ATOM 749 C CA . GLY A 1 103 ? 5.688 -1.480 -17.627 1.00 73.31 103 GLY A CA 1
ATOM 750 C C . GLY A 1 103 ? 4.631 -0.466 -18.079 1.00 73.31 103 GLY A C 1
ATOM 751 O O . GLY A 1 103 ? 3.747 -0.799 -18.872 1.00 73.31 103 GLY A O 1
ATOM 752 N N . GLY A 1 104 ? 4.714 0.756 -17.555 1.00 72.88 104 GLY A N 1
ATOM 753 C CA . GLY A 1 104 ? 3.796 1.842 -17.883 1.00 72.88 104 GLY A CA 1
ATOM 754 C C . GLY A 1 104 ? 4.147 2.567 -19.189 1.00 72.88 104 GLY A C 1
ATOM 755 O O . GLY A 1 104 ? 5.167 2.295 -19.822 1.00 72.88 104 GLY A O 1
ATOM 756 N N . PRO A 1 105 ? 3.354 3.575 -19.590 1.00 67.19 105 PRO A N 1
ATOM 757 C CA . PRO A 1 105 ? 3.584 4.330 -20.827 1.00 67.19 105 PRO A CA 1
ATOM 758 C C . PRO A 1 105 ? 4.938 5.065 -20.895 1.00 67.19 105 PRO A C 1
ATOM 760 O O . PRO A 1 105 ? 5.359 5.465 -21.979 1.00 67.19 105 PRO A O 1
ATOM 763 N N . THR A 1 106 ? 5.639 5.227 -19.768 1.00 66.62 106 THR A N 1
ATOM 764 C CA . THR A 1 106 ? 6.976 5.843 -19.697 1.00 66.62 106 THR A CA 1
ATOM 765 C C . THR A 1 106 ? 8.090 4.862 -19.320 1.00 66.62 106 THR A C 1
ATOM 767 O O . THR A 1 106 ? 9.256 5.250 -19.351 1.00 66.62 106 THR A O 1
ATOM 770 N N . THR A 1 107 ? 7.770 3.608 -18.979 1.00 64.69 107 THR A N 1
ATOM 771 C CA . THR A 1 107 ? 8.741 2.593 -18.546 1.00 64.69 107 THR A CA 1
ATOM 772 C C . THR A 1 107 ? 8.542 1.284 -19.296 1.00 64.69 107 THR A C 1
ATOM 774 O O . THR A 1 107 ? 7.503 0.642 -19.233 1.00 64.69 107 THR A O 1
ATOM 777 N N . SER A 1 108 ? 9.570 0.851 -20.027 1.00 59.81 108 SER A N 1
ATOM 778 C CA . SER A 1 108 ? 9.522 -0.416 -20.776 1.00 59.81 108 SER A CA 1
ATOM 779 C C . SER A 1 108 ? 9.926 -1.638 -19.943 1.00 59.81 108 SER A C 1
ATOM 781 O O . SER A 1 108 ? 9.875 -2.756 -20.452 1.00 59.81 108 SER A O 1
ATOM 783 N N . LEU A 1 109 ? 10.366 -1.438 -18.696 1.00 62.09 109 LEU A N 1
ATOM 784 C CA . LEU A 1 109 ? 10.788 -2.505 -17.792 1.00 62.09 109 LEU A CA 1
ATOM 785 C C . LEU A 1 109 ? 9.666 -2.816 -16.801 1.00 62.09 109 LEU A C 1
ATOM 787 O O . LEU A 1 109 ? 9.225 -1.939 -16.070 1.00 62.09 109 LEU A O 1
ATOM 791 N N . SER A 1 110 ? 9.238 -4.078 -16.771 1.00 64.88 110 SER A N 1
ATOM 792 C CA . SER A 1 110 ? 8.275 -4.588 -15.786 1.00 64.88 110 SER A CA 1
ATOM 793 C C . SER A 1 110 ? 8.882 -4.775 -14.394 1.00 64.88 110 SER A C 1
ATOM 795 O O . SER A 1 110 ? 8.153 -4.845 -13.419 1.00 64.88 110 SER A O 1
ATOM 797 N N . VAL A 1 111 ? 10.207 -4.907 -14.293 1.00 63.84 111 VAL A N 1
ATOM 798 C CA . VAL A 1 111 ? 10.930 -5.018 -13.021 1.00 63.84 111 VAL A CA 1
ATOM 799 C C . VAL A 1 111 ? 12.195 -4.182 -13.148 1.00 63.84 111 VAL A C 1
ATOM 801 O O . VAL A 1 111 ? 13.022 -4.456 -14.022 1.00 63.84 111 VAL A O 1
ATOM 804 N N . ASP A 1 112 ? 12.344 -3.167 -12.299 1.00 61.59 112 ASP A N 1
ATOM 805 C CA . ASP A 1 112 ? 13.570 -2.374 -12.235 1.00 61.59 112 ASP A CA 1
ATOM 806 C C . ASP A 1 112 ? 14.568 -3.026 -11.275 1.00 61.59 112 ASP A C 1
ATOM 808 O O . ASP A 1 112 ? 14.351 -3.087 -10.067 1.00 61.59 112 ASP A O 1
ATOM 812 N N . THR A 1 113 ? 15.688 -3.514 -11.802 1.00 58.44 113 THR A N 1
ATOM 813 C CA . THR A 1 113 ? 16.819 -3.950 -10.981 1.00 58.44 113 THR A CA 1
ATOM 814 C C . THR A 1 113 ? 17.926 -2.910 -11.051 1.00 58.44 113 THR A C 1
ATOM 816 O O . THR A 1 113 ? 18.571 -2.761 -12.089 1.00 58.44 113 THR A O 1
ATOM 819 N N . GLY A 1 114 ? 18.194 -2.237 -9.932 1.00 56.84 114 GLY A N 1
ATOM 820 C CA . GLY A 1 114 ? 19.300 -1.281 -9.832 1.00 56.84 114 GLY A CA 1
ATOM 821 C C . GLY A 1 114 ? 18.972 0.155 -10.247 1.00 56.84 114 GLY A C 1
ATOM 822 O O . GLY A 1 114 ? 19.904 0.943 -10.389 1.00 56.84 114 GLY A O 1
ATOM 823 N N . GLY A 1 115 ? 17.691 0.506 -10.413 1.00 57.22 115 GLY A N 1
ATOM 824 C CA . GLY A 1 115 ? 17.237 1.882 -10.656 1.00 57.22 115 GLY A CA 1
ATOM 825 C C . GLY A 1 115 ? 17.466 2.363 -12.089 1.00 57.22 115 GLY A C 1
ATOM 826 O O . GLY A 1 115 ? 17.644 3.557 -12.321 1.00 57.22 115 GLY A O 1
ATOM 827 N N . ILE A 1 116 ? 17.520 1.439 -13.050 1.00 56.66 116 ILE A N 1
ATOM 828 C CA . ILE A 1 116 ? 17.846 1.713 -14.456 1.00 56.66 116 ILE A CA 1
ATOM 829 C C . ILE A 1 116 ? 16.688 2.436 -15.159 1.00 56.66 116 ILE A C 1
ATOM 831 O O . ILE A 1 116 ? 16.923 3.194 -16.101 1.00 56.66 116 ILE A O 1
ATOM 835 N N . SER A 1 117 ? 15.446 2.218 -14.720 1.00 57.03 117 SER A N 1
ATOM 836 C CA . SER A 1 117 ? 14.253 2.856 -15.298 1.00 57.03 117 SER A CA 1
ATOM 837 C C . SER A 1 117 ? 13.805 4.128 -14.576 1.00 57.03 117 SER A C 1
ATOM 839 O O . SER A 1 117 ? 12.909 4.801 -15.083 1.00 57.03 117 SER A O 1
ATOM 841 N N . GLY A 1 118 ? 14.438 4.493 -13.456 1.00 59.78 118 GLY A N 1
ATOM 842 C CA . GLY A 1 118 ? 13.986 5.602 -12.610 1.00 59.78 118 GLY A CA 1
ATOM 843 C C . GLY A 1 118 ? 12.656 5.298 -11.903 1.00 59.78 118 GLY A C 1
ATOM 844 O O . GLY A 1 118 ? 12.241 4.144 -11.826 1.00 59.78 118 GLY A O 1
ATOM 845 N N . GLU A 1 119 ? 11.980 6.329 -11.383 1.00 61.53 119 GLU A N 1
ATOM 846 C CA . GLU A 1 119 ? 10.625 6.194 -10.822 1.00 61.53 119 GLU A CA 1
ATOM 847 C C . GLU A 1 119 ? 9.625 5.902 -11.950 1.00 61.53 119 GLU A C 1
ATOM 849 O O . GLU A 1 119 ? 9.228 6.782 -12.719 1.00 61.53 119 GLU A O 1
ATOM 854 N N . GLY A 1 120 ? 9.285 4.623 -12.101 1.00 62.50 120 GLY A N 1
ATOM 855 C CA . GLY A 1 120 ? 8.396 4.136 -13.142 1.00 62.50 120 GLY A CA 1
ATOM 856 C C . GLY A 1 120 ? 6.921 4.183 -12.768 1.00 62.50 120 GLY A C 1
ATOM 857 O O . GLY A 1 120 ? 6.538 3.964 -11.624 1.00 62.50 120 GLY A O 1
ATOM 858 N N . ASN A 1 121 ? 6.072 4.382 -13.775 1.00 73.31 121 ASN A N 1
ATOM 859 C CA . ASN A 1 121 ? 4.613 4.347 -13.643 1.00 73.31 121 ASN A CA 1
ATOM 860 C C . ASN A 1 121 ? 4.097 2.912 -13.851 1.00 73.31 121 ASN A C 1
ATOM 862 O O . ASN A 1 121 ? 3.263 2.660 -14.726 1.00 73.31 121 ASN A O 1
ATOM 866 N N . ASN A 1 122 ? 4.695 1.956 -13.140 1.00 79.62 122 ASN A N 1
ATOM 867 C CA . ASN A 1 122 ? 4.434 0.536 -13.333 1.00 79.62 122 ASN A CA 1
ATOM 868 C C . ASN A 1 122 ? 3.011 0.182 -12.890 1.00 79.62 122 ASN A C 1
ATOM 870 O O . ASN A 1 122 ? 2.493 0.692 -11.901 1.00 79.62 122 ASN A O 1
ATOM 874 N N . ARG A 1 123 ? 2.361 -0.692 -13.654 1.00 84.38 123 ARG A N 1
ATOM 875 C CA . ARG A 1 123 ? 0.978 -1.102 -13.418 1.00 84.38 123 ARG A CA 1
ATOM 876 C C . ARG A 1 123 ? 0.943 -2.488 -12.801 1.00 84.38 123 ARG A C 1
ATOM 878 O O . ARG A 1 123 ? 1.710 -3.368 -13.194 1.00 84.38 123 ARG A O 1
ATOM 885 N N . LEU A 1 124 ? 0.026 -2.683 -11.863 1.00 87.19 124 LEU A N 1
ATOM 886 C CA . LEU A 1 124 ? -0.217 -3.972 -11.231 1.00 87.19 124 LEU A CA 1
ATOM 887 C C . LEU A 1 124 ? -1.334 -4.714 -11.963 1.00 87.19 124 LEU A C 1
ATOM 889 O O . LEU A 1 124 ? -2.255 -4.121 -12.513 1.00 87.19 124 LEU A O 1
ATOM 893 N N . SER A 1 125 ? -1.261 -6.035 -11.983 1.00 89.19 125 SER A N 1
ATOM 894 C CA . SER A 1 125 ? -2.356 -6.880 -12.449 1.00 89.19 125 SER A CA 1
ATOM 895 C C . SER A 1 125 ? -2.368 -8.181 -11.670 1.00 89.19 125 SER A C 1
ATOM 89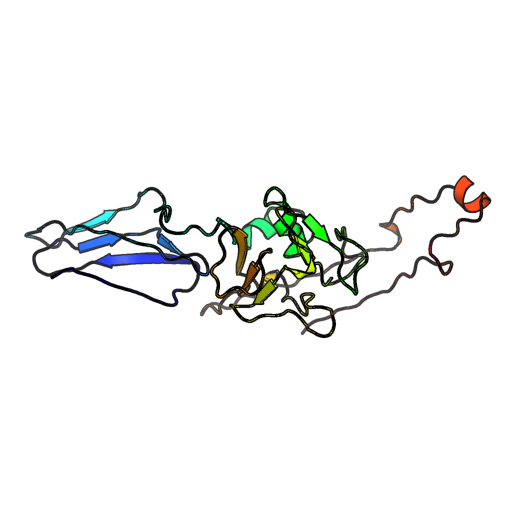7 O O . SER A 1 125 ? -1.324 -8.703 -11.274 1.00 89.19 125 SER A O 1
ATOM 899 N N . ILE A 1 126 ? -3.558 -8.717 -11.441 1.00 90.06 126 ILE A N 1
ATOM 900 C CA . ILE A 1 126 ? -3.748 -9.954 -10.689 1.00 90.06 126 ILE A CA 1
ATOM 901 C C . ILE A 1 126 ? -4.985 -10.673 -11.213 1.00 90.06 126 ILE A C 1
ATOM 903 O O . ILE A 1 126 ? -5.897 -10.047 -11.748 1.00 90.06 126 ILE A O 1
ATOM 907 N N . HIS A 1 127 ? -5.015 -12.001 -11.109 1.00 89.62 127 HIS A N 1
ATOM 908 C CA . HIS A 1 127 ? -6.182 -12.811 -11.491 1.00 89.62 127 HIS A CA 1
ATOM 909 C C . HIS A 1 127 ? -6.712 -12.572 -12.926 1.00 89.62 127 HIS A C 1
ATOM 911 O O . HIS A 1 127 ? -7.873 -12.847 -13.219 1.00 89.62 127 HIS A O 1
ATOM 917 N N . GLY A 1 128 ? -5.858 -12.098 -13.843 1.00 83.94 128 GLY A N 1
ATOM 918 C CA . GLY A 1 128 ? -6.233 -11.793 -15.227 1.00 83.94 128 GLY A CA 1
ATOM 919 C C . GLY A 1 128 ? -6.890 -10.423 -15.437 1.00 83.94 128 GLY A C 1
ATOM 920 O O . GLY A 1 128 ? -7.448 -10.200 -16.513 1.00 83.94 128 GLY A O 1
ATOM 921 N N . SER A 1 129 ? -6.829 -9.520 -14.450 1.00 87.38 129 SER A N 1
ATOM 922 C CA . SER A 1 129 ? -7.194 -8.110 -14.626 1.00 87.38 129 SER A CA 1
ATOM 923 C C . SER A 1 129 ? -6.328 -7.447 -15.700 1.00 87.38 129 SER A C 1
ATOM 925 O O . SER A 1 129 ? -5.217 -7.902 -15.994 1.00 87.38 129 SER A O 1
ATOM 927 N N . ARG A 1 130 ? -6.815 -6.351 -16.287 1.00 84.56 130 ARG A N 1
ATOM 928 C CA . ARG A 1 130 ? -5.969 -5.521 -17.151 1.00 84.56 130 ARG A CA 1
ATOM 929 C C . ARG A 1 130 ? -5.011 -4.719 -16.281 1.00 84.56 130 ARG A C 1
ATOM 931 O O . ARG A 1 130 ? -5.293 -4.443 -15.119 1.00 84.56 130 ARG A O 1
ATOM 938 N N . ASP A 1 131 ? -3.890 -4.321 -16.858 1.00 76.88 131 ASP A N 1
ATOM 939 C CA . ASP A 1 131 ? -2.945 -3.396 -16.236 1.00 76.88 131 ASP A CA 1
ATOM 940 C C . ASP A 1 131 ? -3.570 -2.003 -16.032 1.00 76.88 131 ASP A C 1
ATOM 942 O O . ASP A 1 131 ? -3.278 -1.325 -15.054 1.00 76.88 131 ASP A O 1
ATOM 946 N N . SER A 1 132 ? -4.486 -1.596 -16.917 1.00 80.12 132 SER A N 1
ATOM 947 C CA . SER A 1 132 ? -5.290 -0.373 -16.776 1.00 80.12 132 SER A CA 1
ATOM 948 C C . SER A 1 132 ? -6.346 -0.433 -15.666 1.00 80.12 132 SER A C 1
ATOM 950 O O . SER A 1 132 ? -6.994 0.575 -15.407 1.00 80.12 132 SER A O 1
ATOM 952 N N . ASP A 1 133 ? -6.574 -1.607 -15.071 1.00 86.12 133 ASP A N 1
ATOM 953 C CA . ASP A 1 133 ? -7.545 -1.784 -13.987 1.00 86.12 133 ASP A CA 1
ATOM 954 C C . ASP A 1 133 ? -6.894 -1.594 -12.605 1.00 86.12 133 ASP A C 1
ATOM 956 O O . ASP A 1 133 ? -7.555 -1.813 -11.595 1.00 86.12 133 ASP A O 1
ATOM 960 N N . ALA A 1 134 ? -5.600 -1.256 -12.541 1.00 86.31 134 ALA A N 1
ATOM 961 C CA . ALA A 1 134 ? -4.935 -0.949 -11.284 1.00 86.31 134 ALA A CA 1
ATOM 962 C C . ALA A 1 134 ? -5.069 0.527 -10.910 1.00 86.31 134 ALA A C 1
ATOM 964 O O . ALA A 1 134 ? -4.795 1.423 -11.710 1.00 86.31 134 ALA A O 1
ATOM 965 N N . GLU A 1 135 ? -5.416 0.766 -9.652 1.00 88.19 135 GLU A N 1
ATOM 966 C CA . GLU A 1 135 ? -5.547 2.100 -9.080 1.00 88.19 135 GLU A CA 1
ATOM 967 C C . GLU A 1 135 ? -4.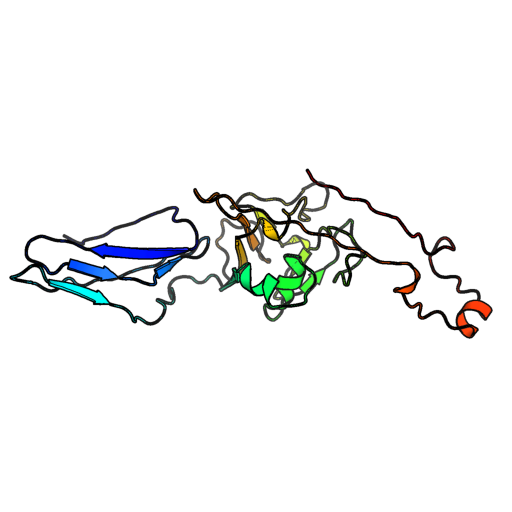570 2.274 -7.929 1.00 88.19 135 GLU A C 1
ATOM 969 O O . GLU A 1 135 ? -4.561 1.472 -6.994 1.00 88.19 135 GLU A O 1
ATOM 974 N N . VAL A 1 136 ? -3.757 3.329 -7.979 1.00 88.38 136 VAL A N 1
ATOM 975 C CA . VAL A 1 136 ? -2.847 3.677 -6.889 1.00 88.38 136 VAL A CA 1
ATOM 976 C C . VAL A 1 136 ? -3.373 4.919 -6.202 1.00 88.38 136 VAL A C 1
ATOM 978 O O . VAL A 1 136 ? -3.496 5.985 -6.801 1.00 88.38 136 VAL A O 1
ATOM 981 N N . HIS A 1 137 ? -3.641 4.780 -4.917 1.00 88.50 137 HIS A N 1
ATOM 982 C CA . HIS A 1 137 ? -4.085 5.847 -4.051 1.00 88.50 137 HIS A CA 1
ATOM 983 C C . HIS A 1 137 ? -2.970 6.226 -3.081 1.00 88.50 137 HIS A C 1
ATOM 985 O O . HIS A 1 137 ? -2.197 5.375 -2.643 1.00 88.50 137 HIS A O 1
ATOM 991 N N . VAL A 1 138 ? -2.907 7.501 -2.724 1.00 88.94 138 VAL A N 1
ATOM 992 C CA . VAL A 1 138 ? -2.087 8.014 -1.627 1.00 88.94 138 VAL A CA 1
ATOM 993 C C . VAL A 1 138 ? -3.041 8.587 -0.597 1.00 88.94 138 VAL A C 1
ATOM 995 O O . VAL A 1 138 ? -3.787 9.513 -0.908 1.00 88.94 138 VAL A O 1
ATOM 998 N N . ASP A 1 139 ? -3.052 8.010 0.602 1.00 87.62 139 ASP A N 1
ATOM 999 C CA . ASP A 1 139 ? -3.985 8.378 1.672 1.00 87.62 139 ASP A CA 1
ATOM 1000 C C . ASP A 1 139 ? -5.459 8.385 1.200 1.00 87.62 139 ASP A C 1
ATOM 1002 O O . ASP A 1 139 ? -6.246 9.294 1.456 1.00 87.62 139 ASP A O 1
ATOM 1006 N N . GLY A 1 140 ? -5.828 7.386 0.391 1.00 87.12 140 GLY A N 1
ATOM 1007 C CA . GLY A 1 140 ? -7.164 7.251 -0.192 1.00 87.12 140 GLY A CA 1
ATOM 1008 C C . GLY A 1 140 ? -7.472 8.183 -1.371 1.00 87.12 140 GLY A C 1
ATOM 1009 O O . GLY A 1 140 ? -8.550 8.063 -1.953 1.00 87.12 140 GLY A O 1
ATOM 1010 N N . MET A 1 141 ? -6.555 9.071 -1.768 1.00 86.88 141 MET A N 1
ATOM 1011 C CA . MET A 1 141 ? -6.695 9.923 -2.953 1.00 86.88 141 MET A CA 1
ATOM 1012 C C . MET A 1 141 ? -6.081 9.258 -4.183 1.00 86.88 141 MET A C 1
ATOM 1014 O O . MET A 1 141 ? -4.917 8.872 -4.149 1.00 86.88 141 MET A O 1
ATOM 1018 N N . ASP A 1 142 ? -6.838 9.163 -5.275 1.00 86.44 142 ASP A N 1
ATOM 1019 C CA . ASP A 1 142 ? -6.339 8.609 -6.538 1.00 86.44 142 ASP A CA 1
ATOM 1020 C C . ASP A 1 142 ? -5.145 9.424 -7.077 1.00 86.44 142 ASP A C 1
ATOM 1022 O O . ASP A 1 142 ? -5.213 10.651 -7.201 1.00 86.44 142 ASP A O 1
ATOM 1026 N N . SER A 1 143 ? -4.047 8.730 -7.379 1.00 86.75 143 SER A N 1
ATOM 1027 C CA . SER A 1 143 ? -2.812 9.288 -7.951 1.00 86.75 143 SER A CA 1
ATOM 1028 C C . SER A 1 143 ? -2.641 8.944 -9.436 1.00 86.75 143 SER A C 1
ATOM 1030 O O . SER A 1 143 ? -1.638 9.306 -10.062 1.00 86.75 143 SER A O 1
ATOM 1032 N N . ASN A 1 144 ? -3.620 8.264 -10.034 1.00 85.00 144 ASN A N 1
ATOM 1033 C CA . ASN A 1 144 ? -3.595 7.896 -11.438 1.00 85.00 144 ASN A CA 1
ATOM 1034 C C . ASN A 1 144 ? -3.803 9.116 -12.348 1.00 85.00 144 ASN A C 1
ATOM 1036 O O . ASN A 1 144 ? -4.659 9.974 -12.123 1.00 85.00 144 ASN A O 1
ATOM 1040 N N . LEU A 1 145 ? -3.047 9.186 -13.449 1.00 80.69 145 LEU A N 1
ATOM 1041 C CA . LEU A 1 145 ? -3.155 10.291 -14.401 1.00 80.69 145 LEU A CA 1
ATOM 1042 C C . LEU A 1 145 ? -3.887 9.877 -15.678 1.00 80.69 145 LEU A C 1
ATOM 1044 O O . LEU A 1 145 ? -3.424 9.042 -16.458 1.00 80.69 145 LEU A O 1
ATOM 1048 N N . VAL A 1 146 ? -4.994 10.567 -15.962 1.00 79.06 146 VAL A N 1
ATOM 1049 C CA . VAL A 1 146 ? -5.827 10.345 -17.160 1.00 79.06 146 VAL A CA 1
ATOM 1050 C C . VAL A 1 146 ? -5.026 10.472 -18.463 1.00 79.06 146 VAL A C 1
ATOM 1052 O O . VAL A 1 146 ? -5.262 9.724 -19.409 1.00 79.06 146 VAL A O 1
ATOM 1055 N N . ALA A 1 147 ? -4.043 11.377 -18.516 1.00 77.81 147 ALA A N 1
ATOM 1056 C CA . ALA A 1 147 ? -3.195 11.575 -19.696 1.00 77.81 147 ALA A CA 1
ATOM 105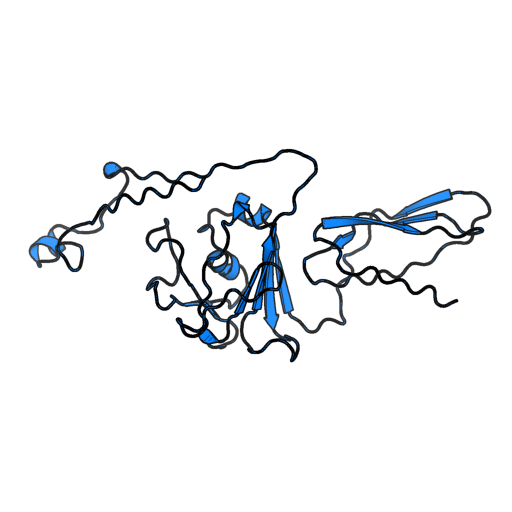7 C C . ALA A 1 147 ? -2.319 10.353 -20.048 1.00 77.81 147 ALA A C 1
ATOM 1059 O O . ALA A 1 147 ? -1.809 10.277 -21.164 1.00 77.81 147 ALA A O 1
ATOM 1060 N N . PHE A 1 148 ? -2.173 9.396 -19.124 1.00 74.00 148 PHE A N 1
ATOM 1061 C CA . PHE A 1 148 ? -1.403 8.162 -19.284 1.00 74.00 148 PHE A CA 1
ATOM 1062 C C . PHE A 1 148 ? -2.282 6.911 -19.150 1.00 74.00 148 PHE A C 1
ATOM 1064 O O . PHE A 1 148 ? -1.845 5.898 -18.607 1.00 74.00 148 PHE A O 1
ATOM 1071 N N . GLU A 1 149 ? -3.531 6.989 -19.623 1.00 75.62 149 GLU A N 1
ATOM 1072 C CA . GLU A 1 149 ? -4.508 5.889 -19.562 1.00 75.62 149 GLU A CA 1
ATOM 1073 C C . GLU A 1 149 ? -4.706 5.356 -18.130 1.00 75.62 149 GLU A C 1
ATOM 1075 O O . GLU A 1 149 ? -4.857 4.156 -17.923 1.00 75.62 149 GLU A O 1
ATOM 1080 N N . GLY A 1 150 ? -4.641 6.247 -17.134 1.00 74.88 150 GLY A N 1
ATOM 1081 C CA . GLY A 1 150 ? -4.771 5.874 -15.727 1.00 74.88 150 GLY A CA 1
ATOM 1082 C C . GLY A 1 150 ? -3.524 5.214 -15.140 1.00 74.88 150 GLY A C 1
ATOM 1083 O O . GLY A 1 150 ? -3.633 4.517 -14.146 1.00 74.88 150 GLY A O 1
ATOM 1084 N N . ALA A 1 151 ? -2.335 5.396 -15.724 1.00 76.56 151 ALA A N 1
ATOM 1085 C CA . ALA A 1 151 ? -1.107 4.968 -15.057 1.00 76.56 151 ALA A CA 1
ATOM 1086 C C . ALA A 1 151 ? -0.868 5.795 -13.773 1.00 76.56 151 ALA A C 1
ATOM 1088 O O . ALA A 1 151 ? -1.111 7.011 -13.797 1.00 76.56 151 ALA A O 1
ATOM 1089 N N . PRO A 1 152 ? -0.367 5.170 -12.693 1.00 75.56 152 PRO A N 1
ATOM 1090 C CA . PRO A 1 152 ? -0.012 5.880 -11.467 1.00 75.56 152 PRO A CA 1
ATOM 1091 C C . PRO A 1 152 ? 1.094 6.897 -11.741 1.00 75.56 152 PRO A C 1
ATOM 1093 O O . PRO A 1 152 ? 1.963 6.636 -12.570 1.00 75.56 152 PRO A O 1
ATOM 1096 N N . GLN A 1 153 ? 1.057 8.056 -11.084 1.00 73.94 153 GLN A N 1
ATOM 1097 C CA . GLN A 1 153 ? 2.038 9.132 -11.251 1.00 73.94 153 GLN A CA 1
ATOM 1098 C C . GLN A 1 153 ? 2.456 9.705 -9.900 1.00 73.94 153 GLN A C 1
ATOM 1100 O O . GLN A 1 153 ? 1.629 9.885 -9.012 1.00 73.94 153 GLN A O 1
ATOM 1105 N N . GLY A 1 154 ? 3.738 10.061 -9.775 1.00 64.81 154 GLY A N 1
ATOM 1106 C CA . GLY A 1 154 ? 4.238 10.801 -8.615 1.00 64.81 154 GLY A CA 1
ATOM 1107 C C . GLY A 1 154 ? 4.065 10.053 -7.295 1.00 64.81 154 GLY A C 1
ATOM 1108 O O . GLY A 1 154 ? 3.614 10.643 -6.314 1.00 64.81 154 GLY A O 1
ATOM 1109 N N . THR A 1 155 ? 4.401 8.760 -7.266 1.00 70.31 155 THR A N 1
ATOM 1110 C CA . THR A 1 155 ? 4.365 8.003 -6.016 1.00 70.31 155 THR A CA 1
ATOM 1111 C C . THR A 1 155 ? 5.395 8.561 -5.036 1.00 70.31 155 THR A C 1
ATOM 1113 O O . THR A 1 155 ? 6.544 8.773 -5.427 1.00 70.31 155 THR A O 1
ATOM 1116 N N . PRO A 1 156 ? 5.009 8.818 -3.778 1.00 69.06 156 PRO A N 1
ATOM 1117 C CA . PRO A 1 156 ? 5.914 9.349 -2.768 1.00 69.06 156 PRO A CA 1
ATOM 1118 C C . PRO A 1 156 ? 7.095 8.406 -2.526 1.00 69.06 156 PRO A C 1
ATOM 1120 O O . PRO A 1 156 ? 6.987 7.189 -2.683 1.00 69.06 156 PRO A O 1
ATOM 1123 N N . PHE A 1 157 ? 8.215 8.990 -2.099 1.00 73.38 157 PHE A N 1
ATOM 1124 C CA . PHE A 1 157 ? 9.408 8.242 -1.721 1.00 73.38 157 PHE A CA 1
ATOM 1125 C C . PHE A 1 157 ? 9.066 7.182 -0.666 1.00 73.38 157 PHE A C 1
ATOM 1127 O O . PHE A 1 157 ? 8.357 7.472 0.299 1.00 73.38 157 PHE A O 1
ATOM 1134 N N . ASP A 1 158 ? 9.596 5.970 -0.816 1.00 76.12 158 ASP A N 1
ATOM 1135 C CA . ASP A 1 158 ? 9.211 4.812 -0.006 1.00 76.12 158 ASP A CA 1
ATOM 1136 C C . ASP A 1 158 ? 9.414 5.038 1.501 1.00 76.12 158 ASP A C 1
ATOM 1138 O O . ASP A 1 158 ? 8.616 4.580 2.318 1.00 76.12 158 ASP A O 1
ATOM 1142 N N . ALA A 1 159 ? 10.431 5.819 1.886 1.00 78.81 159 ALA A N 1
ATOM 1143 C CA . ALA A 1 159 ? 10.673 6.143 3.292 1.00 78.81 159 ALA A CA 1
ATOM 1144 C C . ALA A 1 159 ? 9.594 7.040 3.922 1.00 78.81 159 ALA A C 1
ATOM 1146 O O . ALA A 1 159 ? 9.525 7.096 5.154 1.00 78.81 159 ALA A O 1
ATOM 1147 N N . ALA A 1 160 ? 8.782 7.726 3.113 1.00 81.81 160 ALA A N 1
ATOM 1148 C CA . ALA A 1 160 ? 7.652 8.536 3.557 1.00 81.81 160 ALA A CA 1
ATOM 1149 C C . ALA A 1 160 ? 6.363 7.719 3.737 1.00 81.81 160 ALA A C 1
ATOM 1151 O O . ALA A 1 160 ? 5.383 8.270 4.225 1.00 81.81 160 ALA A O 1
ATOM 1152 N N . ILE A 1 161 ? 6.352 6.430 3.377 1.00 86.19 161 ILE A N 1
ATOM 1153 C CA . ILE A 1 161 ? 5.185 5.547 3.488 1.00 86.19 161 ILE A CA 1
ATOM 1154 C C . ILE A 1 161 ? 5.333 4.609 4.689 1.00 86.19 161 ILE A C 1
ATOM 1156 O O . ILE A 1 161 ? 6.409 4.062 4.943 1.00 86.19 161 ILE A O 1
ATOM 1160 N N . GLN A 1 162 ? 4.256 4.457 5.457 1.00 87.62 162 GLN A N 1
ATOM 1161 C CA . GLN A 1 162 ? 4.161 3.573 6.618 1.00 87.62 162 GLN A CA 1
ATOM 1162 C C . GLN A 1 162 ? 3.634 2.192 6.224 1.00 87.62 162 GLN A C 1
ATOM 1164 O O . GLN A 1 162 ? 4.216 1.176 6.610 1.00 87.62 162 GLN A O 1
ATOM 1169 N N . GLU A 1 163 ? 2.560 2.162 5.432 1.00 88.69 163 GLU A N 1
ATOM 1170 C CA . GLU A 1 163 ? 1.884 0.937 5.007 1.00 88.69 163 GLU A CA 1
ATOM 1171 C C . GLU A 1 163 ? 1.506 0.985 3.527 1.00 88.69 163 GLU A C 1
ATOM 1173 O O . GLU A 1 163 ? 1.126 2.026 2.988 1.00 88.69 163 GLU A O 1
ATOM 1178 N N . TYR A 1 164 ? 1.579 -0.179 2.891 1.00 89.31 164 TYR A N 1
ATOM 1179 C CA . TYR A 1 164 ? 1.128 -0.430 1.532 1.00 89.31 164 TYR A CA 1
ATOM 1180 C C . TYR A 1 164 ? -0.008 -1.443 1.618 1.00 89.31 164 TYR A C 1
ATOM 1182 O O . TYR A 1 164 ? 0.230 -2.608 1.939 1.00 89.31 164 TYR A O 1
ATOM 1190 N N . VAL A 1 165 ? -1.233 -0.996 1.367 1.00 90.38 165 VAL A N 1
ATOM 1191 C CA . VAL A 1 165 ? -2.435 -1.833 1.443 1.00 90.38 165 VAL A CA 1
ATOM 1192 C C . VAL A 1 165 ? -2.840 -2.225 0.028 1.00 90.38 165 VAL A C 1
ATOM 1194 O O . VAL A 1 165 ? -3.157 -1.356 -0.784 1.00 90.38 165 VAL A O 1
ATOM 1197 N N . TYR A 1 166 ? -2.802 -3.520 -0.280 1.00 90.06 166 TYR A N 1
ATOM 1198 C CA . TYR A 1 166 ? -3.156 -4.068 -1.589 1.00 90.06 166 TYR A CA 1
ATOM 1199 C C . TYR A 1 166 ? -4.494 -4.789 -1.500 1.00 90.06 166 TYR A C 1
ATOM 1201 O O . TYR A 1 166 ? -4.541 -5.920 -1.025 1.00 90.06 166 TYR A O 1
ATOM 1209 N N . ASP A 1 167 ? -5.553 -4.190 -2.033 1.00 90.00 167 ASP A N 1
ATOM 1210 C CA . ASP A 1 167 ? -6.841 -4.855 -2.213 1.00 90.00 167 ASP A CA 1
ATOM 1211 C C . ASP A 1 167 ? -6.902 -5.465 -3.620 1.00 90.00 167 ASP A C 1
ATOM 1213 O O . ASP A 1 167 ? -6.816 -4.763 -4.632 1.00 90.00 167 ASP A O 1
ATOM 1217 N N . TYR A 1 168 ? -7.032 -6.788 -3.711 1.00 87.81 168 TYR A N 1
ATOM 1218 C CA . TYR A 1 168 ? -6.885 -7.507 -4.986 1.00 87.81 168 TYR A CA 1
ATOM 1219 C C . TYR A 1 168 ? -8.014 -8.491 -5.314 1.00 87.81 168 TYR A C 1
ATOM 1221 O O . TYR A 1 168 ? -7.974 -9.190 -6.332 1.00 87.81 168 TYR A O 1
ATOM 1229 N N . SER A 1 169 ? -9.035 -8.572 -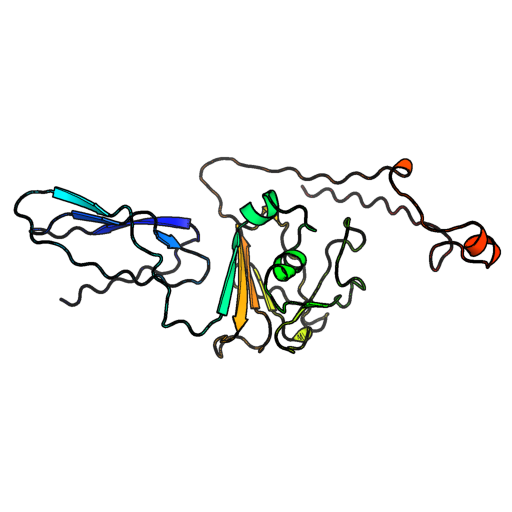4.463 1.00 84.75 169 SER A N 1
ATOM 1230 C CA . SER A 1 169 ? -10.272 -9.304 -4.738 1.00 84.75 169 SER A CA 1
ATOM 1231 C C . SER A 1 169 ? -11.383 -8.807 -3.823 1.00 84.75 169 SER A C 1
ATOM 1233 O O . SER A 1 169 ? -11.120 -8.390 -2.704 1.00 84.75 169 SER A O 1
ATOM 1235 N N . GLY A 1 170 ? -12.638 -8.907 -4.266 1.00 81.00 170 GLY A N 1
ATOM 1236 C CA . GLY A 1 170 ? -13.800 -8.584 -3.432 1.00 81.00 170 GLY A CA 1
ATOM 1237 C C . GLY A 1 170 ? -14.020 -7.089 -3.188 1.00 81.00 170 GLY A C 1
ATOM 1238 O O . GLY A 1 170 ? -14.803 -6.748 -2.306 1.00 81.00 170 GLY A O 1
ATOM 1239 N N . ASN A 1 171 ? -13.361 -6.220 -3.965 1.00 81.38 171 ASN A N 1
ATOM 1240 C CA . ASN A 1 171 ? -13.492 -4.764 -3.882 1.00 81.38 171 ASN A CA 1
ATOM 1241 C C . ASN A 1 171 ? -14.966 -4.322 -3.948 1.00 81.38 171 ASN A C 1
ATOM 1243 O O . ASN A 1 171 ? -15.768 -4.875 -4.707 1.00 81.38 171 ASN A O 1
ATOM 1247 N N . SER A 1 172 ? -15.317 -3.313 -3.145 1.00 76.56 172 SER A N 1
ATOM 1248 C CA . SER A 1 172 ? -16.659 -2.714 -3.138 1.00 76.56 172 SER A CA 1
ATOM 1249 C C . SER A 1 172 ? -16.980 -2.054 -4.485 1.00 76.56 172 SER A C 1
ATOM 1251 O O . SER A 1 172 ? -16.082 -1.632 -5.207 1.00 76.56 172 SER A O 1
ATOM 1253 N N . ALA A 1 173 ? -18.270 -1.884 -4.791 1.00 75.00 173 ALA A N 1
ATOM 1254 C CA . ALA A 1 173 ? -18.749 -1.213 -6.008 1.00 75.00 173 ALA A CA 1
ATOM 1255 C C . ALA A 1 173 ? -18.349 0.276 -6.110 1.00 75.00 173 ALA A C 1
ATOM 1257 O O . ALA A 1 173 ? -18.592 0.916 -7.130 1.00 75.00 173 ALA A O 1
ATOM 1258 N N . GLU A 1 174 ? -17.783 0.830 -5.039 1.00 75.44 174 GLU A N 1
ATOM 1259 C CA . GLU A 1 174 ? -17.199 2.171 -4.982 1.00 75.44 174 GLU A CA 1
ATOM 1260 C C . GLU A 1 174 ? -15.846 2.247 -5.704 1.00 75.44 174 GLU A C 1
ATOM 1262 O O . GLU A 1 174 ? -15.451 3.323 -6.146 1.00 75.44 174 GLU A O 1
ATOM 1267 N N . VAL A 1 175 ? -15.157 1.110 -5.842 1.00 77.56 175 VAL A N 1
ATOM 1268 C CA . VAL A 1 175 ? -13.921 0.992 -6.618 1.00 77.56 175 VAL A CA 1
ATOM 1269 C C . VAL A 1 175 ? -14.304 0.839 -8.085 1.00 77.56 175 VAL A C 1
ATOM 1271 O O . VAL A 1 175 ? -15.093 -0.034 -8.454 1.00 77.56 175 VAL A O 1
ATOM 1274 N N . GLN A 1 176 ? -13.782 1.726 -8.927 1.00 74.00 176 GLN A N 1
ATOM 1275 C CA . GLN A 1 176 ? -14.203 1.843 -10.322 1.00 74.00 176 GLN A CA 1
ATOM 1276 C C . GLN A 1 176 ? -13.739 0.652 -11.177 1.00 74.00 176 GLN A C 1
ATOM 1278 O O . GLN A 1 176 ? -14.340 0.359 -12.218 1.00 74.00 176 GLN A O 1
ATOM 1283 N N . THR A 1 177 ? -12.694 -0.045 -10.738 1.00 79.88 177 THR A N 1
ATOM 1284 C CA . THR A 1 177 ? -12.022 -1.116 -11.471 1.00 79.88 177 THR A CA 1
ATOM 1285 C C . THR A 1 177 ? -12.048 -2.449 -10.718 1.00 79.88 177 THR A C 1
ATOM 1287 O O . THR A 1 177 ? -12.180 -2.525 -9.498 1.00 79.88 177 THR A O 1
ATOM 1290 N N . GLY A 1 178 ? -11.946 -3.545 -11.475 1.00 80.19 178 GLY A N 1
ATOM 1291 C CA . GLY A 1 178 ? -11.875 -4.908 -10.933 1.00 80.19 178 GLY A CA 1
ATOM 1292 C C . GLY A 1 178 ? -10.448 -5.415 -10.707 1.00 80.19 178 GLY A C 1
ATOM 1293 O O . GLY A 1 178 ? -10.269 -6.620 -10.541 1.00 80.19 178 GLY A O 1
ATOM 1294 N N . GLY A 1 179 ? -9.446 -4.537 -10.802 1.00 86.69 179 GLY A N 1
ATOM 1295 C CA . GLY A 1 179 ? -8.035 -4.878 -10.653 1.00 86.69 179 GLY A CA 1
ATOM 1296 C C . GLY A 1 179 ? -7.518 -4.647 -9.236 1.00 86.69 179 GLY A C 1
ATOM 1297 O O . GLY A 1 179 ? -8.260 -4.727 -8.257 1.00 86.69 179 GLY A O 1
ATOM 1298 N N . VAL A 1 180 ? -6.212 -4.398 -9.138 1.00 89.38 180 VAL A N 1
ATOM 1299 C CA . VAL A 1 180 ? -5.539 -4.142 -7.861 1.00 89.38 180 VAL A CA 1
ATOM 1300 C C . VAL A 1 180 ? -5.781 -2.697 -7.453 1.00 89.38 180 VAL A C 1
ATOM 1302 O O . VAL A 1 180 ? -5.398 -1.779 -8.177 1.00 89.38 180 VAL A O 1
ATOM 1305 N N . ARG A 1 181 ? -6.345 -2.489 -6.268 1.00 89.81 181 ARG A N 1
ATOM 1306 C CA . ARG A 1 181 ? -6.373 -1.181 -5.625 1.00 89.81 181 ARG A CA 1
ATOM 1307 C C . ARG A 1 181 ? -5.266 -1.143 -4.585 1.00 89.81 181 ARG A C 1
ATOM 1309 O O . ARG A 1 181 ? -5.315 -1.844 -3.582 1.00 89.81 181 ARG A O 1
ATOM 1316 N N . LEU A 1 182 ? -4.263 -0.322 -4.839 1.00 90.06 182 LEU A N 1
ATOM 1317 C CA . LEU A 1 182 ? -3.194 -0.037 -3.900 1.00 90.06 182 LEU A CA 1
ATOM 1318 C C . LEU A 1 182 ? -3.516 1.263 -3.172 1.00 90.06 182 LEU A C 1
ATOM 1320 O O . LEU A 1 182 ? -3.834 2.261 -3.813 1.00 90.06 182 LEU A O 1
ATOM 1324 N N . ASN A 1 183 ? -3.391 1.269 -1.851 1.00 90.00 183 ASN A N 1
ATOM 1325 C CA . ASN A 1 183 ? -3.404 2.483 -1.052 1.00 90.00 183 ASN A CA 1
ATOM 1326 C C . ASN A 1 183 ? -2.089 2.625 -0.280 1.00 90.00 183 ASN A C 1
ATOM 1328 O O . ASN A 1 183 ? -1.710 1.753 0.503 1.00 90.00 183 ASN A O 1
ATOM 1332 N N . LEU A 1 184 ? -1.393 3.730 -0.523 1.00 89.81 184 LEU A N 1
ATOM 1333 C CA . LEU A 1 184 ? -0.158 4.110 0.144 1.00 89.81 184 LEU A CA 1
ATOM 1334 C C . LEU A 1 184 ? -0.512 4.989 1.336 1.00 89.81 184 LEU A C 1
ATOM 1336 O O . LEU A 1 184 ? -1.008 6.098 1.142 1.00 89.81 184 LEU A O 1
ATOM 1340 N N . ILE A 1 185 ? -0.255 4.515 2.553 1.00 89.44 185 ILE A N 1
ATOM 1341 C CA . ILE A 1 185 ? -0.494 5.292 3.770 1.00 89.44 185 ILE A CA 1
ATOM 1342 C C . ILE A 1 185 ? 0.804 5.995 4.175 1.00 89.44 185 ILE A C 1
ATOM 1344 O O . ILE A 1 185 ? 1.768 5.311 4.539 1.00 89.44 185 ILE A O 1
ATOM 1348 N N . PRO A 1 186 ? 0.883 7.335 4.099 1.00 88.50 186 PRO A N 1
ATOM 1349 C CA . PRO A 1 186 ? 2.065 8.074 4.521 1.00 88.50 186 PRO A CA 1
ATOM 1350 C C . PRO A 1 186 ? 2.369 7.875 6.008 1.00 88.50 186 PRO A C 1
ATOM 1352 O O . PRO A 1 186 ? 1.475 7.637 6.812 1.00 88.50 186 PRO A O 1
ATOM 1355 N N . LYS A 1 187 ? 3.640 8.023 6.389 1.00 85.19 187 LYS A N 1
ATOM 1356 C CA . LYS A 1 187 ? 4.027 8.155 7.795 1.00 85.19 187 LYS A CA 1
ATOM 1357 C C . LYS A 1 187 ? 3.507 9.471 8.338 1.00 85.19 187 LYS A C 1
ATOM 1359 O O . LYS A 1 187 ? 3.716 10.529 7.741 1.00 85.19 187 LYS A O 1
ATOM 1364 N N . GLU A 1 188 ? 2.921 9.412 9.518 1.00 78.00 188 GLU A N 1
ATOM 1365 C CA . GLU A 1 188 ? 2.434 10.600 10.198 1.00 78.00 188 GLU A CA 1
ATOM 1366 C C . GLU A 1 188 ? 3.516 11.245 11.067 1.00 78.00 188 GLU A C 1
ATOM 1368 O O . GLU A 1 188 ? 4.472 10.618 11.541 1.00 78.00 188 GLU A O 1
ATOM 1373 N N . GLY A 1 189 ? 3.388 12.557 11.251 1.00 68.75 189 GLY A N 1
ATOM 1374 C CA . GLY A 1 189 ? 4.318 13.336 12.054 1.00 68.75 189 GLY A CA 1
ATOM 1375 C C . GLY A 1 189 ? 4.175 13.013 13.539 1.00 68.75 189 GLY A C 1
ATOM 1376 O O . GLY A 1 189 ? 3.189 13.379 14.169 1.00 68.75 189 GLY A O 1
ATOM 1377 N N . SER A 1 190 ? 5.197 12.397 14.128 1.00 68.19 190 SER A N 1
ATOM 1378 C CA . SER A 1 190 ? 5.320 12.288 15.585 1.00 68.19 190 SER A CA 1
ATOM 1379 C C . SER A 1 190 ? 5.781 13.618 16.198 1.00 68.19 190 SER A C 1
ATOM 1381 O O . SER A 1 190 ? 6.487 14.406 15.571 1.00 68.19 190 SER A O 1
ATOM 1383 N N . ASN A 1 191 ? 5.495 13.828 17.487 1.00 73.00 191 ASN A N 1
ATOM 1384 C CA . ASN A 1 191 ? 6.113 14.898 18.287 1.00 73.00 191 ASN A CA 1
ATOM 1385 C C . ASN A 1 191 ? 7.638 14.721 18.475 1.00 73.00 191 ASN A C 1
ATOM 1387 O O . ASN A 1 191 ? 8.286 15.546 19.121 1.00 73.00 191 ASN A O 1
ATOM 1391 N N . THR A 1 192 ? 8.217 13.645 17.940 1.00 73.50 192 THR A N 1
ATOM 1392 C CA . THR A 1 192 ? 9.653 13.369 17.961 1.00 73.50 192 THR A CA 1
ATOM 1393 C C . THR A 1 192 ? 10.269 13.686 16.604 1.00 73.50 192 THR A C 1
ATOM 1395 O O . THR A 1 192 ? 9.810 13.200 15.573 1.00 73.50 192 THR A O 1
ATOM 1398 N N . PHE A 1 193 ? 11.348 14.469 16.602 1.00 77.62 193 PHE A N 1
ATOM 1399 C CA . PHE A 1 193 ? 12.100 14.758 15.385 1.00 77.62 193 PHE A CA 1
ATOM 1400 C C . PHE A 1 193 ? 12.753 13.482 14.834 1.00 77.62 193 PHE A C 1
ATOM 1402 O O . PHE A 1 193 ? 13.518 12.819 15.536 1.00 77.62 193 PHE A O 1
ATOM 1409 N N . SER A 1 194 ? 12.476 13.166 13.571 1.00 79.94 194 SER A N 1
ATOM 1410 C CA . SER A 1 194 ? 13.092 12.065 12.832 1.00 79.94 194 SER A CA 1
ATOM 1411 C C . SER A 1 194 ? 13.389 12.504 11.397 1.00 79.94 194 SER A C 1
ATOM 1413 O O . SER A 1 194 ? 12.784 13.445 10.886 1.00 79.94 194 SER A O 1
ATOM 1415 N N . GLY A 1 195 ? 14.367 11.862 10.761 1.00 77.19 195 GLY A N 1
ATOM 1416 C CA . GLY A 1 195 ? 14.769 12.162 9.392 1.00 77.19 195 GLY A CA 1
ATOM 1417 C C . GLY A 1 195 ? 15.605 11.031 8.811 1.00 77.19 195 GLY A C 1
ATOM 1418 O O . GLY A 1 195 ? 16.274 10.302 9.544 1.00 77.19 195 GLY A O 1
ATOM 1419 N N . GLY A 1 196 ? 15.555 10.884 7.491 1.00 76.56 196 GLY A N 1
ATOM 1420 C CA . GLY A 1 196 ? 16.316 9.889 6.747 1.00 76.56 196 GLY A CA 1
ATOM 1421 C C . GLY A 1 196 ? 17.027 10.533 5.564 1.00 76.56 196 GLY A C 1
ATOM 1422 O O . GLY A 1 196 ? 16.544 11.511 5.003 1.00 76.56 196 GLY A O 1
ATOM 1423 N N . MET A 1 197 ? 18.179 9.982 5.188 1.00 76.31 197 MET A N 1
ATOM 1424 C CA . MET A 1 197 ? 18.881 10.355 3.963 1.00 76.31 197 MET A CA 1
ATOM 1425 C C . MET A 1 197 ? 19.125 9.095 3.148 1.00 76.31 197 MET A C 1
ATOM 1427 O O . MET A 1 197 ? 19.620 8.098 3.674 1.00 76.31 197 MET A O 1
ATOM 1431 N N . PHE A 1 198 ? 18.802 9.158 1.863 1.00 70.81 198 PHE A N 1
ATOM 1432 C CA . PHE A 1 198 ? 19.035 8.072 0.926 1.00 70.81 198 PHE A CA 1
ATOM 1433 C C . PHE A 1 198 ? 20.001 8.517 -0.166 1.00 70.81 198 PHE A C 1
ATOM 1435 O O . PHE A 1 198 ? 19.892 9.626 -0.688 1.00 70.81 198 PHE A O 1
ATOM 1442 N N . THR A 1 199 ? 20.967 7.660 -0.497 1.00 68.69 199 THR A N 1
ATOM 1443 C CA . THR A 1 199 ? 21.940 7.917 -1.559 1.00 68.69 199 THR A CA 1
ATOM 1444 C C . THR A 1 199 ? 22.159 6.648 -2.377 1.00 68.69 199 THR A C 1
ATOM 1446 O O . THR A 1 199 ? 22.275 5.554 -1.827 1.00 68.69 199 THR A O 1
ATOM 1449 N N . ASN A 1 200 ? 22.237 6.800 -3.700 1.00 69.00 200 ASN A N 1
ATOM 1450 C CA . ASN A 1 200 ? 22.715 5.759 -4.608 1.00 69.00 200 ASN A CA 1
ATOM 1451 C C . ASN A 1 200 ? 23.979 6.262 -5.295 1.00 69.00 200 ASN A C 1
ATOM 1453 O O . ASN A 1 200 ? 24.028 7.404 -5.754 1.00 69.00 200 ASN A O 1
ATOM 1457 N N . TRP A 1 201 ? 24.999 5.412 -5.384 1.00 68.94 201 TRP A N 1
ATOM 1458 C CA . TRP A 1 201 ? 26.236 5.734 -6.088 1.00 68.94 201 TRP A CA 1
ATOM 1459 C C . TRP A 1 201 ? 26.729 4.526 -6.880 1.00 68.94 201 TRP A C 1
ATOM 1461 O O . TRP A 1 201 ? 26.890 3.440 -6.326 1.00 68.94 201 TRP A O 1
ATOM 1471 N N . GLY A 1 202 ? 27.029 4.728 -8.164 1.00 69.25 202 GLY A N 1
ATOM 1472 C CA . GLY A 1 202 ? 27.636 3.722 -9.033 1.00 69.25 202 GLY A CA 1
ATOM 1473 C C . GLY A 1 202 ? 28.865 4.284 -9.741 1.00 69.25 202 GLY A C 1
ATOM 1474 O O . GLY A 1 202 ? 28.779 5.302 -10.425 1.00 69.25 202 GLY A O 1
ATOM 1475 N N . ALA A 1 203 ? 30.022 3.633 -9.588 1.00 74.25 203 ALA A N 1
ATOM 1476 C CA . ALA A 1 203 ? 31.213 3.975 -10.362 1.00 74.25 203 ALA A CA 1
ATOM 1477 C C . ALA A 1 203 ? 31.239 3.194 -11.692 1.00 74.25 203 ALA A C 1
ATOM 1479 O O . ALA A 1 203 ? 30.881 2.017 -11.704 1.00 74.25 203 ALA A O 1
ATOM 1480 N N . PRO A 1 204 ? 31.760 3.772 -12.791 1.00 65.44 204 PRO A N 1
ATOM 1481 C CA . PRO A 1 204 ? 31.939 3.066 -14.064 1.00 65.44 204 PRO A CA 1
ATOM 1482 C C . PRO A 1 204 ? 32.657 1.717 -13.953 1.00 65.44 204 PRO A C 1
ATOM 1484 O O . PRO A 1 204 ? 32.326 0.778 -14.665 1.00 65.44 204 PRO A O 1
ATOM 1487 N N . GLY A 1 205 ? 33.627 1.611 -13.038 1.00 71.81 205 GLY A N 1
ATOM 1488 C CA . GLY A 1 205 ? 34.379 0.378 -12.795 1.00 71.81 205 GLY A CA 1
ATOM 1489 C C . GLY A 1 205 ? 33.613 -0.703 -12.024 1.00 71.81 205 GLY A C 1
ATOM 1490 O O . GLY A 1 205 ? 34.141 -1.796 -11.858 1.00 71.81 205 GLY A O 1
ATOM 1491 N N . TRP A 1 206 ? 32.407 -0.410 -11.527 1.00 70.56 206 TRP A N 1
ATOM 1492 C CA . TRP A 1 206 ? 31.540 -1.368 -10.825 1.00 70.56 206 TRP A CA 1
ATOM 1493 C C . TRP A 1 206 ? 30.500 -2.006 -11.753 1.00 70.56 206 TRP A C 1
ATOM 1495 O O . TRP A 1 206 ? 29.826 -2.954 -11.362 1.00 70.56 206 TRP A O 1
ATOM 1505 N N . LEU A 1 207 ? 30.382 -1.507 -12.986 1.00 66.38 207 LEU A N 1
ATOM 1506 C CA . LEU A 1 207 ? 29.459 -2.014 -13.991 1.00 66.38 207 LEU A CA 1
ATOM 1507 C C . LEU A 1 207 ? 30.195 -2.997 -14.908 1.00 66.38 207 LEU A C 1
ATOM 1509 O O . LEU A 1 207 ? 31.122 -2.625 -15.627 1.00 66.38 207 LEU A O 1
ATOM 1513 N N . ALA A 1 208 ? 29.775 -4.260 -14.895 1.00 67.62 208 ALA A N 1
ATOM 1514 C CA . ALA A 1 208 ? 30.216 -5.243 -15.879 1.00 67.62 208 ALA A CA 1
ATOM 1515 C C . ALA A 1 208 ? 29.347 -5.147 -17.143 1.00 67.62 208 ALA A C 1
ATOM 1517 O O . ALA A 1 208 ? 28.148 -4.889 -17.060 1.00 67.62 208 ALA A O 1
ATOM 1518 N N . ASN A 1 209 ? 29.939 -5.386 -18.314 1.00 68.06 209 ASN A N 1
ATOM 1519 C CA . ASN A 1 209 ? 29.189 -5.577 -19.555 1.00 68.06 209 ASN A CA 1
ATOM 1520 C C . ASN A 1 209 ? 29.233 -7.054 -19.974 1.00 68.06 209 ASN A C 1
ATOM 1522 O O . ASN A 1 209 ? 30.179 -7.774 -19.664 1.00 68.06 209 ASN A O 1
ATOM 1526 N N . ASN A 1 210 ? 28.195 -7.501 -20.675 1.00 68.38 210 ASN A N 1
ATOM 1527 C CA . ASN A 1 210 ? 28.080 -8.848 -21.236 1.00 68.38 210 ASN A CA 1
ATOM 1528 C C . ASN A 1 210 ? 28.350 -8.873 -22.754 1.00 68.38 210 ASN A C 1
ATOM 1530 O O . ASN A 1 210 ? 27.957 -9.817 -23.440 1.00 68.38 210 ASN A O 1
ATOM 1534 N N . ILE A 1 211 ? 29.000 -7.834 -23.290 1.00 73.69 211 ILE A N 1
ATOM 1535 C CA . ILE A 1 211 ? 29.311 -7.726 -24.715 1.00 73.69 211 ILE A CA 1
ATOM 1536 C C . ILE A 1 211 ? 30.635 -8.450 -24.966 1.00 73.69 211 ILE A C 1
ATOM 1538 O O . ILE A 1 211 ? 31.710 -7.957 -24.631 1.00 73.69 211 ILE A O 1
ATOM 1542 N N . THR A 1 212 ? 30.563 -9.642 -25.554 1.00 77.81 212 THR A N 1
ATOM 1543 C CA . THR A 1 212 ? 31.752 -10.404 -25.952 1.00 77.81 212 THR A CA 1
ATOM 1544 C C . THR A 1 212 ? 32.371 -9.834 -27.230 1.00 77.81 212 THR A C 1
ATOM 1546 O O . THR A 1 212 ? 31.689 -9.200 -28.036 1.00 77.81 212 THR A O 1
ATOM 1549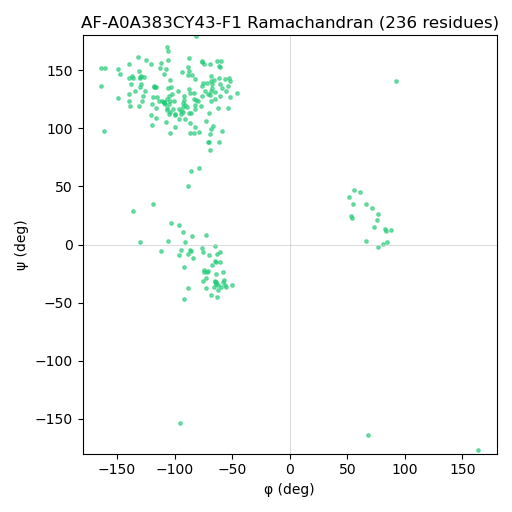 N N . GLN A 1 213 ? 33.660 -10.109 -27.459 1.00 75.88 213 GLN A N 1
ATOM 1550 C CA . GLN A 1 213 ? 34.351 -9.701 -28.690 1.00 75.88 213 GLN A CA 1
ATOM 1551 C C . GLN A 1 213 ? 33.636 -10.216 -29.951 1.00 75.88 213 GLN A C 1
ATOM 1553 O O . GLN A 1 213 ? 33.504 -9.485 -30.922 1.00 75.88 213 GLN A O 1
ATOM 1558 N N . GLU A 1 214 ? 33.072 -11.426 -29.900 1.00 80.31 214 GLU A N 1
ATOM 1559 C CA . GLU A 1 214 ? 32.274 -12.000 -30.990 1.00 80.31 214 GLU A CA 1
ATOM 1560 C C . GLU A 1 214 ? 31.041 -11.146 -31.338 1.00 80.31 214 GLU A C 1
ATOM 1562 O O . GLU A 1 214 ? 30.677 -11.017 -32.506 1.00 80.31 214 GLU A O 1
ATOM 1567 N N . LEU A 1 215 ? 30.389 -10.537 -30.341 1.00 77.44 215 LEU A N 1
ATOM 1568 C CA . LEU A 1 215 ? 29.242 -9.653 -30.566 1.00 77.44 215 LEU A CA 1
ATOM 1569 C C . LEU A 1 215 ? 29.685 -8.317 -31.177 1.00 77.44 215 LEU A C 1
ATOM 1571 O O . LEU A 1 215 ? 29.012 -7.812 -32.077 1.00 77.44 215 LEU A O 1
ATOM 1575 N N . ILE A 1 216 ? 30.838 -7.791 -30.754 1.00 78.06 216 ILE A N 1
ATOM 1576 C CA . ILE A 1 216 ? 31.447 -6.578 -31.323 1.00 78.06 216 ILE A CA 1
ATOM 1577 C C . ILE A 1 216 ? 31.814 -6.806 -32.791 1.00 78.06 216 ILE A C 1
ATOM 1579 O O . ILE A 1 216 ? 31.471 -5.991 -33.646 1.00 78.06 216 ILE A O 1
ATOM 1583 N N . ASP A 1 217 ? 32.433 -7.946 -33.099 1.00 81.56 217 ASP A N 1
ATOM 1584 C CA . ASP A 1 217 ? 32.828 -8.326 -34.459 1.00 81.56 217 ASP A CA 1
ATOM 1585 C C . ASP A 1 217 ? 31.608 -8.511 -35.381 1.00 81.56 217 ASP A C 1
ATOM 1587 O O . ASP A 1 217 ? 31.687 -8.311 -36.593 1.00 81.56 217 ASP A O 1
ATOM 1591 N N . ARG A 1 218 ? 30.444 -8.835 -34.803 1.00 81.56 218 ARG A N 1
ATOM 1592 C CA . ARG A 1 218 ? 29.142 -8.902 -35.488 1.00 81.56 218 ARG A CA 1
ATOM 1593 C C . ARG A 1 218 ? 28.425 -7.549 -35.585 1.00 81.56 218 ARG A C 1
ATOM 1595 O O . ARG A 1 218 ? 27.276 -7.505 -36.024 1.00 81.56 218 ARG A O 1
ATOM 1602 N N . GLY A 1 219 ? 29.086 -6.459 -35.197 1.00 75.88 219 GLY A N 1
ATOM 1603 C CA . GLY A 1 219 ? 28.572 -5.093 -35.289 1.00 75.88 219 GLY A CA 1
ATOM 1604 C C . GLY A 1 219 ? 27.667 -4.670 -34.131 1.00 75.88 219 GLY A C 1
ATOM 1605 O O . GLY A 1 219 ? 27.022 -3.628 -34.225 1.00 75.88 219 GLY A O 1
ATOM 1606 N N . ILE A 1 220 ? 27.598 -5.442 -33.040 1.00 71.62 220 ILE A N 1
ATOM 1607 C CA . ILE A 1 220 ? 26.843 -5.056 -31.843 1.00 71.62 220 ILE A CA 1
ATOM 1608 C C . ILE A 1 220 ? 27.716 -4.139 -30.990 1.00 71.62 220 ILE A C 1
ATOM 1610 O O . ILE A 1 220 ? 28.522 -4.572 -30.169 1.00 71.62 220 ILE A O 1
ATOM 1614 N N . THR A 1 221 ? 27.519 -2.841 -31.174 1.00 63.78 221 THR A N 1
ATOM 1615 C CA . THR A 1 221 ? 27.987 -1.798 -30.263 1.00 63.78 221 THR A CA 1
ATOM 1616 C C . THR A 1 221 ? 26.828 -1.481 -29.322 1.00 63.78 221 THR A C 1
ATOM 1618 O O . THR A 1 221 ? 25.778 -1.060 -29.795 1.00 63.78 221 THR A O 1
ATOM 1621 N N . GLY A 1 222 ? 26.948 -1.755 -28.023 1.00 56.91 222 GLY A N 1
ATOM 1622 C CA . GLY A 1 222 ? 25.836 -1.623 -27.071 1.00 56.91 222 GLY A CA 1
ATOM 1623 C C . GLY A 1 222 ? 25.038 -0.313 -27.203 1.00 56.91 222 GLY A C 1
ATOM 1624 O O . GLY A 1 222 ? 25.613 0.773 -27.211 1.00 56.91 222 GLY A O 1
ATOM 1625 N N . GLY A 1 223 ? 23.707 -0.438 -27.275 1.00 46.06 223 GLY A N 1
ATOM 1626 C CA . GLY A 1 223 ? 22.745 0.671 -27.292 1.00 46.06 223 GLY A CA 1
ATOM 1627 C C . GLY A 1 223 ? 22.350 1.156 -28.693 1.00 46.06 223 GLY A C 1
ATOM 1628 O O . GLY A 1 223 ? 23.181 1.273 -29.587 1.00 46.06 223 GLY A O 1
ATOM 1629 N N . LYS A 1 224 ? 21.062 1.484 -28.870 1.00 41.41 224 LYS A N 1
ATOM 1630 C CA . LYS A 1 224 ? 20.440 1.917 -30.142 1.00 41.41 224 LYS A CA 1
ATOM 1631 C C . LYS A 1 224 ? 21.033 3.211 -30.745 1.00 41.41 224 LYS A C 1
ATOM 1633 O O . LYS A 1 224 ? 20.699 3.513 -31.880 1.00 41.41 224 LYS A O 1
ATOM 1638 N N . ASP A 1 225 ? 21.937 3.889 -30.026 1.00 36.69 225 ASP A N 1
ATOM 1639 C CA . ASP A 1 225 ? 22.716 5.064 -30.459 1.00 36.69 225 ASP A CA 1
ATOM 1640 C C . ASP A 1 225 ? 24.216 4.994 -30.061 1.00 36.69 225 ASP A C 1
ATOM 1642 O O . ASP A 1 225 ? 24.868 6.017 -29.866 1.00 36.69 225 ASP A O 1
ATOM 1646 N N . GLY A 1 226 ? 24.805 3.797 -29.932 1.00 37.44 226 GLY A N 1
ATOM 1647 C CA . GLY A 1 226 ? 26.272 3.651 -29.924 1.00 37.44 226 GLY A CA 1
ATOM 1648 C C . GLY A 1 226 ? 27.017 4.277 -28.736 1.00 37.44 226 GLY A C 1
ATOM 1649 O O . GLY A 1 226 ? 28.144 4.748 -28.883 1.00 37.44 226 GLY A O 1
ATOM 1650 N N . GLY A 1 227 ? 26.428 4.254 -27.547 1.00 36.31 227 GLY A N 1
ATOM 1651 C CA . GLY A 1 227 ? 27.120 4.616 -26.320 1.00 36.31 227 GLY A CA 1
ATOM 1652 C C . GLY A 1 227 ? 26.343 4.131 -25.112 1.00 36.31 227 GLY A C 1
ATOM 1653 O O . GLY A 1 227 ? 25.128 4.309 -25.034 1.00 36.31 227 GLY A O 1
ATOM 1654 N N . VAL A 1 228 ? 27.047 3.553 -24.140 1.00 40.56 228 VAL A N 1
ATOM 1655 C CA . VAL A 1 228 ? 26.563 3.549 -22.759 1.00 40.56 228 VAL A CA 1
ATOM 1656 C C . VAL A 1 228 ? 26.419 5.021 -22.380 1.00 40.56 228 VAL A C 1
ATOM 1658 O O . VAL A 1 228 ? 27.414 5.682 -22.083 1.00 40.56 228 VAL A O 1
ATOM 1661 N N . LYS A 1 229 ? 25.207 5.576 -22.462 1.00 38.69 229 LYS A N 1
ATOM 1662 C CA . LYS A 1 229 ? 24.939 6.863 -21.830 1.00 38.69 229 LYS A CA 1
ATOM 1663 C C . LYS A 1 229 ? 25.037 6.633 -20.329 1.00 38.69 229 LYS A C 1
ATOM 1665 O O . LYS A 1 229 ? 24.137 6.073 -19.715 1.00 38.69 229 LYS A O 1
ATOM 1670 N N . MET A 1 230 ? 26.164 7.042 -19.758 1.00 42.19 230 MET A N 1
ATOM 1671 C CA . MET A 1 230 ? 26.234 7.407 -18.352 1.00 42.19 230 MET A CA 1
ATOM 1672 C C . MET A 1 230 ? 25.453 8.708 -18.195 1.00 42.19 230 MET A C 1
ATOM 1674 O O . MET A 1 230 ? 26.044 9.786 -18.216 1.00 42.19 230 MET A O 1
ATOM 1678 N N . ASP A 1 231 ? 24.128 8.625 -18.103 1.00 34.66 231 ASP A N 1
ATOM 1679 C CA . ASP A 1 231 ? 23.378 9.758 -17.578 1.00 34.66 231 ASP A CA 1
ATOM 1680 C C . ASP A 1 231 ? 23.647 9.808 -16.074 1.00 34.66 231 ASP A C 1
ATOM 1682 O O . ASP A 1 231 ? 23.207 8.961 -15.300 1.00 34.66 231 ASP A O 1
ATOM 1686 N N . GLN A 1 232 ? 24.459 10.783 -15.667 1.00 33.75 232 GLN A N 1
ATOM 1687 C CA . GLN A 1 232 ? 24.579 11.169 -14.270 1.00 33.75 232 GLN A CA 1
ATOM 1688 C C . GLN A 1 232 ? 23.284 11.884 -13.875 1.00 33.75 232 GLN A C 1
ATOM 1690 O O . GLN A 1 232 ? 23.179 13.105 -13.995 1.00 33.75 232 GLN A O 1
ATOM 1695 N N . SER A 1 233 ? 22.279 11.134 -13.426 1.00 30.94 233 SER A N 1
ATOM 1696 C CA . SER A 1 233 ? 21.094 11.721 -12.808 1.00 30.94 233 SER A CA 1
ATOM 1697 C C . SER A 1 233 ? 21.425 12.100 -11.364 1.00 30.94 233 SER A C 1
ATOM 1699 O O . SER A 1 233 ? 21.399 11.270 -10.456 1.00 30.94 233 SER A O 1
ATOM 1701 N N . TRP A 1 234 ? 21.762 13.368 -11.145 1.00 27.14 234 TRP A N 1
ATOM 1702 C CA . TRP A 1 234 ? 21.804 13.947 -9.807 1.00 27.14 234 TRP A CA 1
ATOM 1703 C C . TRP A 1 234 ? 20.381 14.357 -9.431 1.00 27.14 234 TRP A C 1
ATOM 1705 O O . TRP A 1 234 ? 19.895 15.389 -9.890 1.00 27.14 234 TRP A O 1
ATOM 1715 N N . MET A 1 235 ? 19.704 13.547 -8.621 1.00 26.86 235 MET A N 1
ATOM 1716 C CA . MET A 1 235 ? 18.418 13.916 -8.033 1.00 26.86 235 MET A CA 1
ATOM 1717 C C . MET A 1 235 ? 18.667 14.277 -6.569 1.00 26.86 235 MET A C 1
ATOM 1719 O O . MET A 1 235 ? 18.801 13.415 -5.707 1.00 26.86 235 MET A O 1
ATOM 1723 N N . THR A 1 236 ? 18.831 15.571 -6.301 1.00 29.66 236 THR A N 1
ATOM 1724 C CA . THR A 1 236 ? 18.835 16.107 -4.937 1.00 29.66 236 THR A CA 1
ATOM 1725 C C . THR A 1 236 ? 17.430 16.617 -4.646 1.00 29.66 236 THR A C 1
ATOM 1727 O O . THR A 1 236 ? 17.039 17.640 -5.212 1.00 29.66 236 THR A O 1
ATOM 1730 N N . SER A 1 237 ? 16.669 15.921 -3.801 1.00 26.80 237 SER A N 1
ATOM 1731 C CA . SER A 1 237 ? 15.482 16.521 -3.185 1.00 26.80 237 SER A CA 1
ATOM 1732 C C . SER A 1 237 ? 15.924 17.319 -1.954 1.00 26.80 237 SER A C 1
ATOM 1734 O O . SER A 1 237 ? 16.704 16.776 -1.165 1.00 26.80 237 SER A O 1
ATOM 1736 N N . PRO A 1 238 ? 15.501 18.587 -1.789 1.00 36.25 238 PRO A N 1
ATOM 1737 C CA . PRO A 1 238 ? 15.515 19.243 -0.486 1.00 36.25 238 PRO A CA 1
ATOM 1738 C C . PRO A 1 238 ? 14.546 18.567 0.493 1.00 36.25 238 PRO A C 1
ATOM 1740 O O . PRO A 1 238 ? 13.652 17.820 0.023 1.00 36.25 238 PRO A O 1
#

Sequence (238 aa):
GSGAYQIIALEPGDYSITFTLPGFNTLVREGIQISGGATANIDIQLGVGSVEETVTVSGAAPTIDVQNIVQSETLTSEIFEILPTARGYDSMALLIPAMNIQGGPTTSLSVDTGGISGEGNNRLSIHGSRDSDAEVHVDGMDSNLVAFEGAPQGTPFDAAIQEYVYDYSGNSAEVQTGGVRLNLIPKEGSNTFSGGMFTNWGAPGWLANNITQELIDRGITGGKDGGVKMDQSWMTSP

Radius of gyration: 24.23 Å; Cα contacts (8 Å, |Δi|>4): 349; chains: 1; bounding box: 63×34×80 Å